Protein AF-A0AAV2BRE0-F1 (afdb_monomer)

Mean predicted aligned error: 10.58 Å

pLDDT: mean 84.93, std 20.92, range [32.72, 98.69]

Solvent-accessible surface area (backbone atoms only — not comparable to full-atom values): 12827 Å² total; per-residue (Å²): 141,86,85,83,89,74,99,68,86,73,85,78,79,78,82,78,70,95,64,95,76,81,87,77,84,83,75,84,78,82,83,58,97,85,55,86,75,84,43,74,50,54,55,34,43,47,47,61,72,69,41,69,85,44,69,32,34,44,30,33,90,88,45,76,42,67,35,46,62,68,58,44,31,75,57,12,64,47,48,28,48,50,56,69,42,100,45,72,56,48,78,42,54,60,45,86,39,83,90,53,54,58,68,43,52,53,51,51,50,49,25,68,46,44,78,47,77,74,95,72,51,76,66,58,27,51,53,39,25,52,52,18,56,75,34,53,24,63,72,54,24,50,52,28,45,54,51,49,64,76,64,64,43,69,88,45,42,63,60,54,39,52,53,18,58,75,68,67,34,62,69,54,35,49,52,44,50,55,50,44,69,77,40,43,73,62,34,69,70,34,67,57,41,53,55,38,40,72,77,37,44,71,62,42,50,53,55,52,51,56,51,61,78,74,107

Secondary structure (DSSP, 8-state):
-----------------SS-------------TTSSPPPHHHHHHHHHHH-TT--EEEE-SS-EEEE-HHHHHHH-HHHHHHHHSSSHHHH-SEEE--SS-HHHHHHHHHHHHHS------HHHHHHHHHHHHHTT-HHHHHHHHHHHHHT--TTTHHHHHHHHHHTT-HHHHHHHHHHHHHTHHHHHTSHHHHHHHHH-HHHHHHHHHHHHHH-

Structure (mmCIF, N/CA/C/O backbone):
data_AF-A0AAV2BRE0-F1
#
_entry.id   AF-A0AAV2BRE0-F1
#
loop_
_atom_site.group_PDB
_atom_site.id
_atom_site.type_symbol
_atom_site.label_atom_id
_atom_site.label_alt_id
_atom_site.label_comp_id
_atom_site.label_asym_id
_atom_site.label_entity_id
_atom_site.label_seq_id
_atom_site.pdbx_PDB_ins_code
_atom_site.Cartn_x
_atom_site.Cartn_y
_atom_site.Cartn_z
_atom_site.occupancy
_atom_site.B_iso_or_equiv
_atom_site.auth_seq_id
_atom_site.auth_comp_id
_atom_site.auth_asym_id
_atom_site.auth_atom_id
_atom_site.pdbx_PDB_model_num
ATOM 1 N N . MET A 1 1 ? -34.906 55.812 33.839 1.00 42.84 1 MET A N 1
ATOM 2 C CA . MET A 1 1 ? -33.804 54.979 33.315 1.00 42.84 1 MET A CA 1
ATOM 3 C C . MET A 1 1 ? -34.283 54.348 32.020 1.00 42.84 1 MET A C 1
ATOM 5 O O . MET A 1 1 ? -35.315 53.694 32.038 1.00 42.84 1 MET A O 1
ATOM 9 N N . LYS A 1 2 ? -33.626 54.669 30.902 1.00 43.62 2 LYS A N 1
ATOM 10 C CA . LYS A 1 2 ? -33.890 54.127 29.562 1.00 43.62 2 LYS A CA 1
ATOM 11 C C . LYS A 1 2 ? -32.696 53.251 29.181 1.00 43.62 2 LYS A C 1
ATOM 13 O O . LYS A 1 2 ? -31.592 53.772 29.230 1.00 43.62 2 LYS A O 1
ATOM 18 N N . GLU A 1 3 ? -32.944 52.024 28.738 1.00 36.44 3 GLU A N 1
ATOM 19 C CA . GLU A 1 3 ? -32.070 51.226 27.856 1.00 36.44 3 GLU A CA 1
ATOM 20 C C . GLU A 1 3 ? -33.033 50.439 26.941 1.00 36.44 3 GLU A C 1
ATOM 22 O O . GLU A 1 3 ? -33.819 49.636 27.429 1.00 36.44 3 GLU A O 1
ATOM 27 N N . THR A 1 4 ? -33.397 50.930 25.752 1.00 38.44 4 THR A N 1
ATOM 28 C CA . THR A 1 4 ? -32.750 50.814 24.424 1.00 38.44 4 THR A CA 1
ATOM 29 C C . THR A 1 4 ? -32.469 49.385 23.955 1.00 38.44 4 THR A C 1
ATOM 31 O O . THR A 1 4 ? -31.473 48.764 24.302 1.00 38.44 4 THR A O 1
ATOM 34 N N . ASN A 1 5 ? -33.384 48.943 23.094 1.00 41.59 5 ASN A N 1
ATOM 35 C CA . ASN A 1 5 ? -33.338 47.829 22.156 1.00 41.59 5 ASN A CA 1
ATOM 36 C C . ASN A 1 5 ? -32.105 47.923 21.229 1.00 41.59 5 ASN A C 1
ATOM 38 O O . ASN A 1 5 ? -31.824 49.012 20.731 1.00 41.59 5 ASN A O 1
ATOM 42 N N . SER A 1 6 ? -31.417 46.813 20.945 1.00 36.03 6 SER A N 1
ATOM 43 C CA . SER A 1 6 ? -30.517 46.722 19.782 1.00 36.03 6 SER A CA 1
ATOM 44 C C . SER A 1 6 ? -30.289 45.267 19.369 1.00 36.03 6 SER A C 1
ATOM 46 O O . SER A 1 6 ? -29.225 44.680 19.557 1.00 36.03 6 SER A O 1
ATOM 48 N N . SER A 1 7 ? -31.324 44.667 18.787 1.00 41.47 7 SER A N 1
ATOM 49 C CA . SER A 1 7 ? -31.184 43.533 17.872 1.00 41.47 7 SER A CA 1
ATOM 50 C C . SER A 1 7 ? -30.707 44.045 16.507 1.00 41.47 7 SER A C 1
ATOM 52 O O . SER A 1 7 ? -31.409 43.926 15.512 1.00 41.47 7 SER A O 1
ATOM 54 N N . GLU A 1 8 ? -29.528 44.657 16.461 1.00 43.66 8 GLU A N 1
ATOM 55 C CA . GLU A 1 8 ? -28.849 45.036 15.223 1.00 43.66 8 GLU A CA 1
ATOM 56 C C . GLU A 1 8 ? -27.359 44.749 15.386 1.00 43.66 8 GLU A C 1
ATOM 58 O O . GLU A 1 8 ? -26.599 45.521 15.968 1.00 43.66 8 GLU A O 1
ATOM 63 N N . THR A 1 9 ? -26.911 43.611 14.861 1.00 36.22 9 THR A N 1
ATOM 64 C CA . THR A 1 9 ? -25.484 43.389 14.613 1.00 36.22 9 THR A CA 1
ATOM 65 C C . THR A 1 9 ? -25.283 43.106 13.131 1.00 36.22 9 THR A C 1
ATOM 67 O O . THR A 1 9 ? -25.173 41.974 12.681 1.00 36.22 9 THR A O 1
ATOM 70 N N . TYR A 1 10 ? -25.333 44.208 12.380 1.00 34.16 10 TYR A N 1
ATOM 71 C CA . TYR A 1 10 ? -24.582 44.517 11.165 1.00 34.16 10 TYR A CA 1
ATOM 72 C C . TYR A 1 10 ? -24.293 43.364 10.189 1.00 34.16 10 TYR A C 1
ATOM 74 O O . TYR A 1 10 ? -23.216 42.766 10.185 1.00 34.16 10 TYR A O 1
ATOM 82 N N . LEU A 1 11 ? -25.200 43.199 9.221 1.00 33.69 11 LEU A N 1
ATOM 83 C CA . LEU A 1 11 ? -24.827 42.801 7.864 1.00 33.69 11 LEU A CA 1
ATOM 84 C C . LEU A 1 11 ? -23.782 43.804 7.351 1.00 33.69 11 LEU A C 1
ATOM 86 O O . LEU A 1 11 ? -24.120 44.935 7.000 1.00 33.69 11 LEU A O 1
ATOM 90 N N . LYS A 1 12 ? -22.500 43.423 7.320 1.00 36.59 12 LYS A N 1
ATOM 91 C CA . LYS A 1 12 ? -21.505 44.212 6.587 1.00 36.59 12 LYS A CA 1
ATOM 92 C C . LYS A 1 12 ? -21.835 44.112 5.102 1.00 36.59 12 LYS A C 1
ATOM 94 O O . LYS A 1 12 ? -21.822 43.034 4.513 1.00 36.59 12 LYS A O 1
ATOM 99 N N . THR A 1 13 ? -22.166 45.260 4.527 1.00 32.72 13 THR A N 1
ATOM 100 C CA . THR A 1 13 ? -22.402 45.470 3.105 1.00 32.72 13 THR A CA 1
ATOM 101 C C . THR A 1 13 ? -21.237 44.918 2.287 1.00 32.72 13 THR A C 1
ATOM 103 O O . THR A 1 13 ? -20.080 45.301 2.459 1.00 32.72 13 THR A O 1
ATOM 106 N N . VAL A 1 14 ? -21.547 43.995 1.376 1.00 39.47 14 VAL A N 1
ATOM 107 C CA . VAL A 1 14 ? -20.611 43.548 0.345 1.00 39.47 14 VAL A CA 1
ATOM 108 C C . VAL A 1 14 ? -20.373 44.738 -0.580 1.00 39.47 14 VAL A C 1
ATOM 110 O O . VAL A 1 14 ? -21.284 45.180 -1.279 1.00 39.47 14 VAL A O 1
ATOM 113 N N . ASN A 1 15 ? -19.152 45.272 -0.588 1.00 36.19 15 ASN A N 1
ATOM 114 C CA . ASN A 1 15 ? -18.735 46.239 -1.596 1.00 36.19 15 ASN A CA 1
ATOM 115 C C . ASN A 1 15 ? -18.646 45.516 -2.947 1.00 36.19 15 ASN A C 1
ATOM 117 O O . ASN A 1 15 ? -17.610 44.960 -3.311 1.00 36.19 15 ASN A O 1
ATOM 121 N N . VAL A 1 16 ? -19.752 45.499 -3.694 1.00 35.47 16 VAL A N 1
ATOM 122 C CA . VAL A 1 16 ? -19.767 45.027 -5.080 1.00 35.47 16 VAL A CA 1
ATOM 123 C C . VAL A 1 16 ? -19.153 46.124 -5.944 1.00 35.47 16 VAL A C 1
ATOM 125 O O . VAL A 1 16 ? -19.836 46.994 -6.485 1.00 35.47 16 VAL A O 1
ATOM 128 N N . SER A 1 17 ? -17.827 46.096 -6.062 1.00 36.44 17 SER A N 1
ATOM 129 C CA . SER A 1 17 ? -17.139 46.799 -7.139 1.00 36.44 17 SER A CA 1
ATOM 130 C C . SER A 1 17 ? -17.653 46.238 -8.465 1.00 36.44 17 SER A C 1
ATOM 132 O O . SER A 1 17 ? -17.516 45.045 -8.737 1.00 36.44 17 SER A O 1
ATOM 134 N N . LYS A 1 18 ? -18.278 47.090 -9.287 1.00 45.25 18 LYS A N 1
ATOM 135 C CA . LYS A 1 18 ? -18.701 46.757 -10.654 1.00 45.25 18 LYS A CA 1
ATOM 136 C C . LYS A 1 18 ? -17.466 46.563 -11.540 1.00 45.25 18 LYS A C 1
ATOM 138 O O . LYS A 1 18 ? -17.097 47.446 -12.310 1.00 45.25 18 LYS A O 1
ATOM 143 N N . ARG A 1 19 ? -16.816 45.406 -11.432 1.00 42.31 19 ARG A N 1
ATOM 144 C CA . ARG A 1 19 ? -15.878 44.872 -12.427 1.00 42.31 19 ARG A CA 1
ATOM 145 C C . ARG A 1 19 ? -16.152 43.374 -12.578 1.00 42.31 19 ARG A C 1
ATOM 147 O O . ARG A 1 19 ? -16.319 42.705 -11.561 1.00 42.31 19 ARG A O 1
ATOM 154 N N . PRO A 1 20 ? -16.228 42.831 -13.803 1.00 40.47 20 PRO A N 1
ATOM 155 C CA . PRO A 1 20 ? -16.494 41.414 -13.984 1.00 40.47 20 PRO A CA 1
ATOM 156 C C . PRO A 1 20 ? -15.239 40.636 -13.574 1.00 40.47 20 PRO A C 1
ATOM 158 O O . PRO A 1 20 ? -14.199 40.760 -14.217 1.00 40.47 20 PRO A O 1
ATOM 161 N N . LEU A 1 21 ? -15.313 39.865 -12.488 1.00 38.97 21 LEU A N 1
ATOM 162 C CA . LEU A 1 21 ? -14.235 38.970 -12.068 1.00 38.97 21 LEU A CA 1
ATOM 163 C C . LEU A 1 21 ? -14.661 37.519 -12.291 1.00 38.97 21 LEU A C 1
ATOM 165 O O . LEU A 1 21 ? -15.486 36.956 -11.577 1.00 38.97 21 LEU A O 1
ATOM 169 N N . LEU A 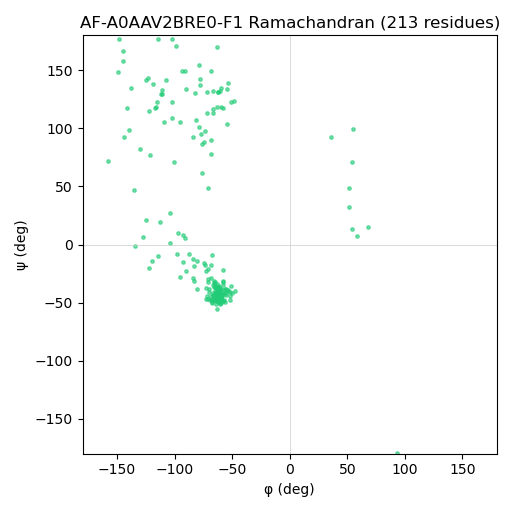1 22 ? -14.080 36.950 -13.341 1.00 42.78 22 LEU A N 1
ATOM 170 C CA . LEU A 1 22 ? -14.070 35.538 -13.686 1.00 42.78 22 LEU A CA 1
ATOM 171 C C . LEU A 1 22 ? -13.259 34.764 -12.619 1.00 42.78 22 LEU A C 1
ATOM 173 O O . LEU A 1 22 ? -12.137 35.153 -12.310 1.00 42.78 22 LEU A O 1
ATOM 177 N N . ASN A 1 23 ? -13.800 33.656 -12.099 1.00 43.03 23 ASN A N 1
ATOM 178 C CA . ASN A 1 23 ? -13.093 32.627 -11.312 1.00 43.03 23 ASN A CA 1
ATOM 179 C C . ASN A 1 23 ? -12.300 33.076 -10.066 1.00 43.03 23 ASN A C 1
ATOM 181 O O . ASN A 1 23 ? -11.081 32.914 -10.002 1.00 43.03 23 ASN A O 1
ATOM 185 N N . GLN A 1 24 ? -12.991 33.471 -8.995 1.00 38.22 24 GLN A N 1
ATOM 186 C CA . GLN A 1 24 ? -12.395 33.440 -7.655 1.00 38.22 24 GLN A CA 1
ATOM 187 C C . GLN A 1 24 ? -12.920 32.223 -6.882 1.00 38.22 24 GLN A C 1
ATOM 189 O O . GLN A 1 24 ? -14.090 32.162 -6.509 1.00 38.22 24 GLN A O 1
ATOM 194 N N . LYS A 1 25 ? -12.053 31.223 -6.664 1.00 43.34 25 LYS A N 1
ATOM 195 C CA . LYS A 1 25 ? -12.297 30.156 -5.682 1.00 43.34 25 LYS A CA 1
ATOM 196 C C . LYS A 1 25 ? -12.482 30.819 -4.319 1.00 43.34 25 LYS A C 1
ATOM 198 O O . LYS A 1 25 ? -11.561 31.464 -3.824 1.00 43.34 25 LYS A O 1
ATO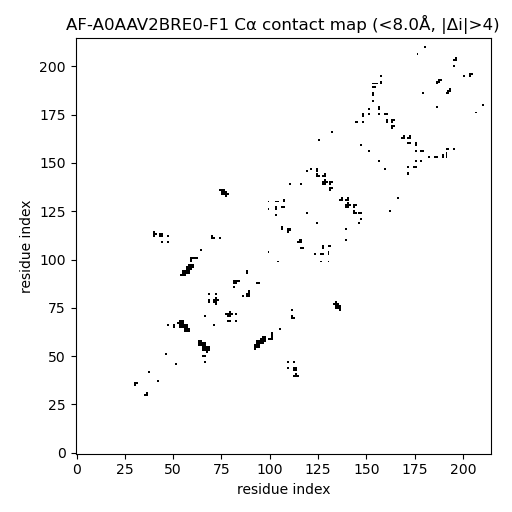M 203 N N . ILE A 1 26 ? -13.660 30.663 -3.729 1.00 39.66 26 ILE A N 1
ATOM 204 C CA . ILE A 1 26 ? -13.917 31.081 -2.354 1.00 39.66 26 ILE A CA 1
ATOM 205 C C . ILE A 1 26 ? -13.212 30.065 -1.450 1.00 39.66 26 ILE A C 1
ATOM 207 O O . ILE A 1 26 ? -13.721 28.972 -1.216 1.00 39.66 26 ILE A O 1
ATOM 211 N N . THR A 1 27 ? -12.012 30.399 -0.981 1.00 41.44 27 THR A N 1
ATOM 212 C CA . THR A 1 27 ? -11.388 29.698 0.145 1.00 41.44 27 THR A CA 1
ATOM 213 C C . THR A 1 27 ? -11.992 30.279 1.420 1.00 41.44 27 THR A C 1
ATOM 215 O O . THR A 1 27 ? -11.717 31.426 1.765 1.00 41.44 27 THR A O 1
ATOM 218 N N . LEU A 1 28 ? -12.851 29.514 2.097 1.00 43.75 28 LEU A N 1
ATOM 219 C CA . LEU A 1 28 ? -13.346 29.862 3.430 1.00 43.75 28 LEU A CA 1
ATOM 220 C C . LEU A 1 28 ? -12.233 29.616 4.454 1.00 43.75 28 LEU A C 1
ATOM 222 O O . LEU A 1 28 ? -12.121 28.529 5.015 1.00 43.75 28 LEU A O 1
ATOM 226 N N . SER A 1 29 ? -11.395 30.623 4.680 1.00 45.19 29 SER A N 1
ATOM 227 C CA . SER A 1 29 ? -10.516 30.666 5.848 1.00 45.19 29 SER A CA 1
ATOM 228 C C . SER A 1 29 ? -11.359 31.078 7.056 1.00 45.19 29 SER A C 1
ATOM 230 O O . SER A 1 29 ? -11.633 32.259 7.255 1.00 45.19 29 SER A O 1
ATOM 232 N N . LEU A 1 30 ? -11.845 30.097 7.817 1.00 48.81 30 LEU A N 1
ATOM 233 C CA . LEU A 1 30 ? -12.484 30.338 9.109 1.00 48.81 30 LEU A CA 1
ATOM 234 C C . LEU A 1 30 ? -11.374 30.571 10.140 1.00 48.81 30 LEU A C 1
ATOM 236 O O . LEU A 1 30 ? -10.742 29.622 10.591 1.00 48.81 30 LEU A O 1
ATOM 240 N N . GLU A 1 31 ? -11.110 31.825 10.489 1.00 43.16 31 GLU A N 1
ATOM 241 C CA . GLU A 1 31 ? -10.298 32.162 11.661 1.00 43.16 31 GLU A CA 1
ATOM 242 C C . GLU A 1 31 ? -11.255 32.431 12.829 1.00 43.16 31 GLU A C 1
ATOM 244 O O . GLU A 1 31 ? -11.961 33.440 12.846 1.00 43.16 31 GLU A O 1
ATOM 249 N N .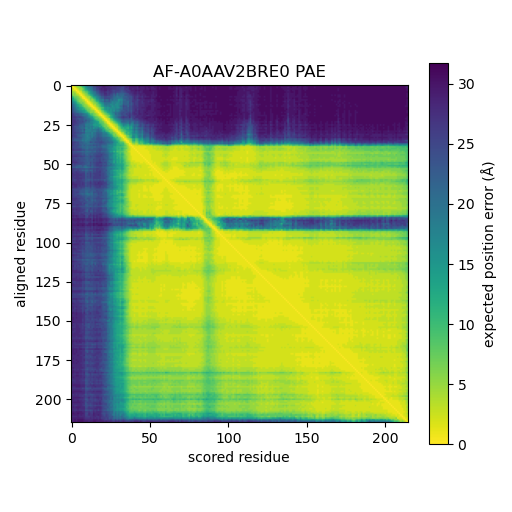 SER A 1 32 ? -11.343 31.489 13.775 1.00 47.94 32 SER A N 1
ATOM 250 C CA . SER A 1 32 ? -12.096 31.663 15.023 1.00 47.94 32 SER A CA 1
ATOM 251 C C . SER A 1 32 ? -11.208 32.235 16.134 1.00 47.94 32 SER A C 1
ATOM 253 O O . SER A 1 32 ? -10.022 31.909 16.183 1.00 47.94 32 SER A O 1
ATOM 255 N N . PRO A 1 33 ? -11.771 33.018 17.070 1.00 52.06 33 PRO A N 1
ATOM 256 C CA . PRO A 1 33 ? -11.019 33.647 18.160 1.00 52.06 33 PRO A CA 1
ATOM 257 C C . PRO A 1 33 ? -10.442 32.681 19.220 1.00 52.06 33 PRO A C 1
ATOM 259 O O . PRO A 1 33 ? -9.615 33.118 20.014 1.00 52.06 33 PRO A O 1
ATOM 262 N N . ASP A 1 34 ? -10.795 31.388 19.210 1.00 54.78 34 ASP A N 1
ATOM 263 C CA . ASP A 1 34 ? -10.450 30.418 20.272 1.00 54.78 34 ASP A CA 1
ATOM 264 C C . ASP A 1 34 ? -9.309 29.428 19.927 1.00 54.78 34 ASP A C 1
ATOM 266 O O . ASP A 1 34 ? -9.222 28.332 20.476 1.00 54.78 34 ASP A O 1
ATOM 270 N N . GLY A 1 35 ? -8.384 29.802 19.040 1.00 59.09 35 GLY A N 1
ATOM 271 C CA . GLY A 1 35 ? -7.282 28.929 18.607 1.00 59.09 35 GLY A CA 1
ATOM 272 C C . GLY A 1 35 ? -7.612 28.132 17.338 1.00 59.09 35 GLY A C 1
ATOM 273 O O . GLY A 1 35 ? -8.675 28.329 16.743 1.00 59.09 35 GLY A O 1
ATOM 274 N N . PRO A 1 36 ? -6.684 27.290 16.840 1.00 60.22 36 PRO A N 1
ATOM 275 C CA . PRO A 1 36 ? -6.893 26.591 15.580 1.00 60.22 36 PRO A CA 1
ATOM 276 C C . PRO A 1 36 ? -8.089 25.646 15.708 1.00 60.22 36 PRO A C 1
ATOM 278 O O . PRO A 1 36 ? -8.058 24.708 16.502 1.00 60.22 36 PRO A O 1
ATOM 281 N N . LEU A 1 37 ? -9.123 25.889 14.897 1.00 61.97 37 LEU A N 1
ATOM 282 C CA . LEU A 1 37 ? -10.255 24.978 14.733 1.00 61.97 37 LEU A CA 1
ATOM 283 C C . LEU A 1 37 ? -9.716 23.569 14.489 1.00 61.97 37 LEU A C 1
ATOM 285 O O . LEU A 1 37 ? -8.925 23.350 13.561 1.00 61.97 37 LEU A O 1
ATOM 289 N N . SER A 1 38 ? -10.118 22.620 15.333 1.00 75.19 38 SER A N 1
ATOM 290 C CA . SER A 1 38 ? -9.760 21.231 15.109 1.00 75.19 38 SER A CA 1
ATOM 291 C C . SER A 1 38 ? -10.376 20.795 13.776 1.00 75.19 38 SER A C 1
ATOM 293 O O . SER A 1 38 ? -11.513 21.124 13.430 1.00 75.19 38 SER A O 1
ATOM 295 N N . THR A 1 39 ? -9.558 20.169 12.935 1.00 88.62 39 THR A N 1
ATOM 296 C CA . THR A 1 39 ? -10.026 19.641 11.653 1.00 88.62 39 THR A CA 1
ATOM 297 C C . THR A 1 39 ? -10.397 18.187 11.862 1.00 88.62 39 THR A C 1
ATOM 299 O O . THR A 1 39 ? -9.715 17.506 12.624 1.00 88.62 39 THR A O 1
ATOM 302 N N . PHE A 1 40 ? -11.369 17.668 11.107 1.00 90.00 40 PHE A N 1
ATOM 303 C CA . PHE A 1 40 ? -11.727 16.244 11.159 1.00 90.00 40 PHE A CA 1
ATOM 304 C C . PHE A 1 40 ? -10.494 15.325 11.085 1.00 90.00 40 PHE A C 1
ATOM 306 O O . PHE A 1 40 ? -10.381 14.352 11.821 1.00 90.00 40 PHE A O 1
ATOM 313 N N . LYS A 1 41 ? -9.515 15.676 10.240 1.00 88.75 41 LYS A N 1
ATOM 314 C CA . LYS A 1 41 ? -8.245 14.950 10.130 1.00 88.75 41 LYS A CA 1
ATOM 315 C C . LYS A 1 41 ? -7.443 14.952 11.437 1.00 88.75 41 LYS A C 1
ATOM 317 O O . LYS A 1 41 ? -6.869 13.925 11.791 1.00 88.75 41 LYS A O 1
ATOM 322 N N . ASN A 1 42 ? -7.360 16.094 12.116 1.00 89.94 42 ASN A N 1
ATOM 323 C CA . ASN A 1 42 ? -6.658 16.200 13.392 1.00 89.94 42 ASN A CA 1
ATOM 324 C C . ASN A 1 42 ? -7.420 15.460 14.493 1.00 89.94 42 ASN A C 1
ATOM 326 O O . ASN A 1 42 ? -6.785 14.730 15.240 1.00 89.94 42 ASN A O 1
ATOM 330 N N . ASP A 1 43 ? -8.751 15.556 14.526 1.00 93.44 43 ASP A N 1
ATOM 331 C CA . ASP A 1 43 ? -9.590 14.841 15.496 1.00 93.44 43 ASP A CA 1
ATOM 332 C C . ASP A 1 43 ? -9.429 13.320 15.363 1.00 93.44 43 ASP A C 1
ATOM 334 O O . ASP A 1 43 ? -9.213 12.618 16.349 1.00 93.44 43 ASP A O 1
ATOM 338 N N . MET A 1 44 ? -9.443 12.797 14.130 1.00 94.69 44 MET A N 1
ATOM 339 C CA . MET A 1 44 ? -9.185 11.375 13.884 1.00 94.69 44 MET A CA 1
ATOM 340 C C . MET A 1 44 ? -7.753 10.977 14.257 1.00 94.69 44 MET A C 1
ATOM 342 O O . MET A 1 44 ? -7.528 9.886 14.778 1.00 94.69 44 MET A O 1
ATOM 346 N N . LYS A 1 45 ? -6.766 11.850 14.029 1.00 91.75 45 LYS A N 1
ATOM 347 C CA . LYS A 1 45 ? -5.385 11.591 14.455 1.00 91.75 45 LYS A CA 1
ATOM 348 C C . LYS A 1 45 ? -5.253 11.576 15.983 1.00 91.75 45 LYS A C 1
ATOM 350 O O . LYS A 1 45 ? -4.484 10.774 16.501 1.00 91.75 45 LYS A O 1
ATOM 355 N N . THR A 1 46 ? -6.015 12.404 16.695 1.00 93.62 46 THR A N 1
ATOM 356 C CA . THR A 1 46 ? -6.104 12.362 18.160 1.00 93.62 46 THR A CA 1
ATOM 357 C C . THR A 1 46 ? -6.666 11.020 18.630 1.00 93.62 46 THR A C 1
ATOM 359 O O . THR A 1 46 ? -6.036 10.379 19.462 1.00 93.62 46 THR A O 1
ATOM 362 N N . LEU A 1 47 ? -7.751 10.514 18.024 1.00 94.94 47 LEU A N 1
ATOM 363 C CA . LEU A 1 47 ? -8.269 9.167 18.336 1.00 94.94 47 LEU A CA 1
ATOM 364 C C . LEU A 1 47 ? -7.226 8.062 18.115 1.00 94.94 47 LEU A C 1
ATOM 366 O O . LEU A 1 47 ? -7.147 7.122 18.903 1.00 94.94 47 LEU A O 1
ATOM 370 N N . TYR A 1 48 ? -6.425 8.172 17.052 1.00 95.12 48 TYR A N 1
ATOM 371 C CA . TYR A 1 48 ? -5.338 7.229 16.788 1.00 95.12 48 TYR A CA 1
ATOM 372 C C . TYR A 1 48 ? -4.254 7.253 17.879 1.00 95.12 48 TYR A C 1
ATOM 374 O O . TYR A 1 48 ? -3.768 6.191 18.256 1.00 95.12 48 TYR A O 1
ATOM 382 N N . ASN A 1 49 ? -3.883 8.434 18.383 1.00 94.50 49 ASN A N 1
ATOM 383 C CA . ASN A 1 49 ? -2.808 8.590 19.369 1.00 94.50 49 ASN A CA 1
ATOM 384 C C . ASN A 1 49 ? -3.250 8.286 20.808 1.00 94.50 49 ASN A C 1
ATOM 386 O O . ASN A 1 49 ? -2.475 7.726 21.575 1.00 94.50 49 ASN A O 1
ATOM 390 N N . ASP A 1 50 ? -4.466 8.683 21.185 1.00 94.06 50 ASP A N 1
ATOM 391 C CA . ASP A 1 50 ? -4.930 8.593 22.574 1.00 94.06 50 ASP A CA 1
ATOM 392 C C . ASP A 1 50 ? -5.456 7.192 22.916 1.00 94.06 50 ASP A C 1
ATOM 394 O O . ASP A 1 50 ? -5.602 6.847 24.089 1.00 94.06 50 ASP A O 1
ATOM 398 N N . HIS A 1 51 ? -5.780 6.390 21.895 1.00 92.94 51 HIS A N 1
ATOM 399 C CA . HIS A 1 51 ? -6.338 5.037 22.003 1.00 92.94 51 HIS A CA 1
ATOM 400 C C . HIS A 1 51 ? -7.671 4.937 22.773 1.00 92.94 51 HIS A C 1
ATOM 402 O O . HIS A 1 51 ? -8.175 3.833 23.005 1.00 92.94 51 HIS A O 1
ATOM 408 N N . LEU A 1 52 ? -8.277 6.067 23.146 1.00 92.31 52 LEU A N 1
ATOM 409 C CA . LEU A 1 52 ? -9.555 6.122 23.848 1.00 92.31 52 LEU A CA 1
ATOM 410 C C . LEU A 1 52 ? -10.661 5.485 23.009 1.00 92.31 52 LEU A C 1
ATOM 412 O O . LEU A 1 52 ? -10.827 5.844 21.853 1.00 92.31 52 LEU A O 1
ATOM 416 N N . PHE A 1 53 ? -11.454 4.609 23.632 1.00 94.50 53 PHE A N 1
ATOM 417 C CA . PHE A 1 53 ? -12.553 3.859 23.003 1.00 94.50 53 PHE A CA 1
ATOM 418 C C . PHE A 1 53 ? -12.130 2.796 21.977 1.00 94.50 53 PHE A C 1
ATOM 420 O O . PHE A 1 53 ? -12.986 2.285 21.253 1.00 94.50 53 PHE A O 1
ATOM 427 N N . SER A 1 54 ? -10.850 2.411 21.956 1.00 96.19 54 SER A N 1
ATOM 428 C CA . SER A 1 54 ? -10.395 1.268 21.158 1.00 96.19 54 SER A CA 1
ATOM 429 C C . SER A 1 54 ? -11.113 -0.016 21.587 1.00 96.19 54 SER A C 1
ATOM 431 O O . SER A 1 54 ? -11.258 -0.308 22.776 1.00 96.19 54 SER A O 1
ATOM 433 N N . ASP A 1 55 ? -11.570 -0.790 20.609 1.00 94.75 55 ASP A N 1
ATOM 434 C CA . ASP A 1 55 ? -12.382 -2.002 20.781 1.00 94.75 55 ASP A CA 1
ATOM 435 C C . ASP A 1 55 ? -11.788 -3.225 20.054 1.00 94.75 55 ASP A C 1
ATOM 437 O O . ASP A 1 55 ? -12.398 -4.304 20.009 1.00 94.75 55 ASP A O 1
ATOM 441 N N . ILE A 1 56 ? -10.587 -3.062 19.494 1.00 96.00 56 ILE A N 1
ATOM 442 C CA . ILE A 1 56 ? -9.797 -4.109 18.852 1.00 96.00 56 ILE A CA 1
ATOM 443 C C . ILE A 1 56 ? -8.296 -3.829 19.008 1.00 96.00 56 ILE A C 1
ATOM 445 O O . ILE A 1 56 ? -7.859 -2.678 19.016 1.00 96.00 56 ILE A O 1
ATOM 449 N N . VAL A 1 57 ? -7.511 -4.900 19.092 1.00 96.94 57 VAL A N 1
ATOM 450 C CA . VAL A 1 57 ? -6.047 -4.887 19.031 1.00 96.94 57 VAL A CA 1
ATOM 451 C C . VAL A 1 57 ? -5.595 -5.549 17.735 1.00 96.94 57 VAL A C 1
ATOM 453 O O . VAL A 1 57 ? -6.088 -6.618 17.386 1.00 96.94 57 VAL A O 1
ATOM 456 N N . LEU A 1 58 ? -4.666 -4.932 17.011 1.00 97.56 58 LEU A N 1
ATOM 457 C CA . LEU A 1 58 ? -3.946 -5.571 15.910 1.00 97.56 58 LEU A CA 1
ATOM 458 C C . LEU A 1 58 ? -2.567 -5.945 16.441 1.00 97.56 58 LEU A C 1
ATOM 460 O O . LEU A 1 58 ? -1.850 -5.067 16.915 1.00 97.56 58 LEU A O 1
ATOM 464 N N . ARG A 1 59 ? -2.198 -7.219 16.379 1.00 97.69 59 ARG A N 1
ATOM 465 C CA . ARG A 1 59 ? -0.929 -7.721 16.905 1.00 97.69 59 ARG A CA 1
ATOM 466 C C . ARG A 1 59 ? -0.036 -8.176 15.762 1.00 97.69 59 ARG A C 1
ATOM 468 O O . ARG A 1 59 ? -0.472 -8.926 14.896 1.00 97.69 59 ARG A O 1
ATOM 475 N N . THR A 1 60 ? 1.200 -7.701 15.751 1.00 97.62 60 THR A N 1
ATOM 476 C CA . THR A 1 60 ? 2.282 -8.250 14.930 1.00 97.62 60 THR A CA 1
ATOM 477 C C . THR A 1 60 ? 3.189 -9.108 15.804 1.00 97.62 60 THR A C 1
ATOM 479 O O . THR A 1 60 ? 3.039 -9.152 17.025 1.00 97.62 60 THR A O 1
ATOM 482 N N . ASP A 1 61 ? 4.195 -9.735 15.200 1.00 94.00 61 ASP A N 1
ATOM 483 C CA . ASP A 1 61 ? 5.184 -10.519 15.945 1.00 94.00 61 ASP A CA 1
ATOM 484 C C . ASP A 1 61 ? 5.936 -9.703 17.015 1.00 94.00 61 ASP A C 1
ATOM 486 O O . ASP A 1 61 ? 6.501 -10.284 17.942 1.00 94.00 61 ASP A O 1
ATOM 490 N N . THR A 1 62 ? 5.980 -8.366 16.894 1.00 96.69 62 THR A N 1
ATOM 491 C CA . THR A 1 62 ? 6.766 -7.510 17.798 1.00 96.69 62 THR A CA 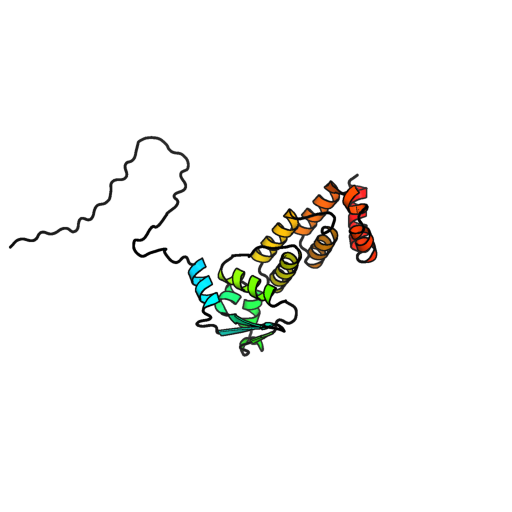1
ATOM 492 C C . THR A 1 62 ? 5.973 -6.438 18.537 1.00 96.69 62 THR A C 1
ATOM 494 O O . THR A 1 62 ? 6.489 -5.920 19.525 1.00 96.69 62 THR A O 1
ATOM 497 N N . GLU A 1 63 ? 4.778 -6.052 18.081 1.00 97.62 63 GLU A N 1
ATOM 498 C CA . GLU A 1 63 ? 4.025 -4.922 18.643 1.00 97.62 63 GLU A CA 1
ATOM 499 C C . GLU A 1 63 ? 2.507 -5.159 18.640 1.00 97.62 63 GLU A C 1
ATOM 501 O O . GLU A 1 63 ? 1.968 -5.942 17.859 1.00 97.62 63 GLU A O 1
ATOM 506 N N . GLU A 1 64 ? 1.804 -4.434 19.510 1.00 97.62 64 GLU A N 1
ATOM 507 C CA . GLU A 1 64 ? 0.343 -4.390 19.560 1.00 97.62 64 GLU A CA 1
ATOM 508 C C . GLU A 1 64 ? -0.160 -2.971 19.295 1.00 97.62 64 GLU A C 1
ATOM 510 O O . GLU A 1 64 ? 0.361 -1.997 19.839 1.00 97.62 64 GLU A O 1
ATOM 515 N N . PHE A 1 65 ? -1.224 -2.859 18.503 1.00 98.19 65 PHE A N 1
ATOM 516 C CA . PHE A 1 65 ? -1.827 -1.595 18.102 1.00 98.19 65 PHE A CA 1
ATOM 517 C C . PHE A 1 65 ? -3.297 -1.551 18.518 1.00 98.19 65 PHE A C 1
ATOM 519 O O . PHE A 1 65 ? -4.123 -2.298 17.991 1.00 98.19 65 PHE A O 1
ATOM 526 N N . GLN A 1 66 ? -3.636 -0.646 19.435 1.00 97.94 66 GLN A N 1
ATOM 527 C CA . GLN A 1 66 ? -5.026 -0.365 19.801 1.00 97.94 66 GLN A CA 1
ATOM 528 C C . GLN A 1 66 ? -5.721 0.391 18.660 1.00 97.94 66 GLN A C 1
ATOM 530 O O . GLN A 1 66 ? -5.176 1.364 18.130 1.00 97.94 66 GLN A O 1
ATOM 535 N N . ALA A 1 67 ? -6.914 -0.052 18.261 1.00 97.81 67 ALA A N 1
ATOM 536 C CA . ALA A 1 67 ? -7.657 0.551 17.162 1.00 97.81 67 ALA A CA 1
ATOM 537 C C . ALA A 1 67 ? -9.182 0.464 17.344 1.00 97.81 67 ALA A C 1
ATOM 539 O O . ALA A 1 67 ? -9.697 -0.123 18.293 1.00 97.81 67 ALA A O 1
ATOM 540 N N . HIS A 1 68 ? -9.901 1.058 16.387 1.00 97.31 68 HIS A N 1
ATOM 541 C CA . HIS A 1 68 ? -11.355 1.151 16.373 1.00 97.31 68 HIS A CA 1
ATOM 542 C C . HIS A 1 68 ? -11.929 0.381 15.183 1.00 97.31 68 HIS A C 1
ATOM 544 O O . HIS A 1 68 ? -11.701 0.754 14.024 1.00 97.31 68 HIS A O 1
ATOM 550 N N . ARG A 1 69 ? -12.738 -0.650 15.442 1.00 95.62 69 ARG A N 1
ATOM 551 C CA . ARG A 1 69 ? -13.381 -1.468 14.399 1.00 95.62 69 ARG A CA 1
ATOM 552 C C . ARG A 1 69 ? -14.191 -0.628 13.427 1.00 95.62 69 ARG A C 1
ATOM 554 O O . ARG A 1 69 ? -14.189 -0.919 12.232 1.00 95.62 69 ARG A O 1
ATOM 561 N N . SER A 1 70 ? -14.871 0.408 13.917 1.00 96.31 70 SER A N 1
ATOM 562 C CA . SER A 1 70 ? -15.698 1.306 13.103 1.00 96.31 70 SER A CA 1
ATOM 563 C C . SER A 1 70 ? -14.878 2.029 12.030 1.00 96.31 70 SER A C 1
ATOM 565 O O . SER A 1 70 ? -15.263 2.027 10.859 1.00 96.31 70 SER A O 1
ATOM 567 N N . ILE A 1 71 ? -13.717 2.577 12.399 1.00 97.69 71 ILE A N 1
ATOM 568 C CA . ILE A 1 71 ? -12.813 3.287 11.486 1.00 97.69 71 ILE A CA 1
ATOM 569 C C . ILE A 1 71 ? -12.207 2.304 10.483 1.00 97.69 71 ILE A C 1
ATOM 571 O O . ILE A 1 71 ? -12.273 2.542 9.277 1.00 97.69 71 ILE A O 1
ATOM 575 N N . LEU A 1 72 ? -11.691 1.165 10.956 1.00 97.88 72 LEU A N 1
ATOM 576 C CA . LEU A 1 72 ? -11.120 0.136 10.082 1.00 97.88 72 LEU A CA 1
ATOM 577 C C . LEU A 1 72 ? -12.159 -0.386 9.074 1.00 97.88 72 LEU A C 1
ATOM 579 O O . LEU A 1 72 ? -11.897 -0.405 7.874 1.00 97.88 72 LEU A O 1
ATOM 583 N N . SER A 1 73 ? -13.376 -0.702 9.527 1.00 96.81 73 SER A N 1
ATOM 584 C CA . SER A 1 73 ? -14.482 -1.175 8.675 1.00 96.81 73 SER A CA 1
ATOM 585 C C . SER A 1 73 ? -14.978 -0.128 7.680 1.00 96.81 73 SER A C 1
ATOM 587 O O . SER A 1 73 ? -15.455 -0.455 6.589 1.00 96.81 73 SER A O 1
ATOM 589 N N . ALA A 1 74 ? -14.933 1.153 8.042 1.00 97.38 74 ALA A N 1
ATOM 590 C CA . ALA A 1 74 ? -15.311 2.226 7.130 1.00 97.38 74 ALA A CA 1
ATOM 591 C C . ALA A 1 74 ? -14.309 2.365 5.974 1.00 97.38 74 ALA A C 1
ATOM 593 O O . ALA A 1 74 ? -14.687 2.790 4.883 1.00 97.38 74 ALA A O 1
ATOM 594 N N . ARG A 1 75 ? -13.045 2.001 6.213 1.00 97.88 75 ARG A N 1
ATOM 595 C CA . ARG A 1 75 ? -11.900 2.347 5.362 1.00 97.88 75 ARG A CA 1
ATOM 596 C C . ARG A 1 75 ? -11.242 1.147 4.674 1.00 97.88 75 ARG A C 1
ATOM 598 O O . ARG A 1 75 ? -10.426 1.351 3.782 1.00 97.88 75 ARG A O 1
ATOM 605 N N . SER A 1 76 ? -11.618 -0.071 5.055 1.00 98.44 76 SER A N 1
ATOM 606 C CA . SER A 1 76 ? -11.153 -1.331 4.476 1.00 98.44 76 SER A CA 1
ATOM 607 C C . SER A 1 76 ? -12.319 -2.328 4.388 1.00 98.44 76 SER A C 1
ATOM 609 O O . SER A 1 76 ? -12.875 -2.726 5.419 1.00 98.44 76 SER A O 1
ATOM 611 N N . PRO A 1 77 ? -12.700 -2.766 3.175 1.00 97.62 77 PRO A N 1
ATOM 612 C CA . PRO A 1 77 ? -13.683 -3.831 2.973 1.00 97.62 77 PRO A CA 1
ATOM 613 C C . PRO A 1 77 ? -13.299 -5.157 3.641 1.00 97.62 77 PRO A C 1
ATOM 615 O O . PRO A 1 77 ? -14.174 -5.884 4.117 1.00 97.62 77 PRO A O 1
ATOM 618 N N . VAL A 1 78 ? -12.000 -5.454 3.726 1.00 96.44 78 VAL A N 1
ATOM 619 C CA . VAL A 1 78 ? -11.481 -6.660 4.385 1.00 96.44 78 VAL A CA 1
ATOM 620 C C . VAL A 1 78 ? -11.722 -6.596 5.889 1.00 96.44 78 VAL A C 1
ATOM 622 O O . VAL A 1 78 ? -12.340 -7.509 6.433 1.00 96.44 78 VAL A O 1
ATOM 625 N N . PHE A 1 79 ? -11.351 -5.494 6.554 1.00 96.19 79 PHE A N 1
ATOM 626 C CA . PHE A 1 79 ? -11.665 -5.314 7.977 1.00 96.19 79 PHE A CA 1
ATOM 627 C C . PHE A 1 79 ? -13.174 -5.283 8.232 1.00 96.19 79 PHE A C 1
ATOM 629 O O . PHE A 1 79 ? -13.647 -5.889 9.190 1.00 96.19 79 PHE A O 1
ATOM 636 N N . ARG A 1 80 ? -13.958 -4.646 7.350 1.00 94.88 80 ARG A N 1
ATOM 637 C CA . ARG A 1 80 ? -15.423 -4.667 7.456 1.00 94.88 80 ARG A CA 1
ATOM 638 C C . ARG A 1 80 ? -15.959 -6.090 7.465 1.00 94.88 80 ARG A C 1
ATOM 640 O O . ARG A 1 80 ? -16.773 -6.417 8.323 1.00 94.88 80 ARG A O 1
ATOM 647 N N . SER A 1 81 ? -15.524 -6.907 6.510 1.00 93.19 81 SER A N 1
ATOM 648 C CA . SER A 1 81 ? -15.966 -8.296 6.393 1.00 93.19 81 SER A CA 1
ATOM 649 C C . SER A 1 81 ? -15.557 -9.084 7.635 1.00 93.19 81 SER A C 1
ATOM 651 O O . SER A 1 81 ? -16.426 -9.658 8.283 1.00 93.19 81 SER A O 1
ATOM 653 N N . MET A 1 82 ? -14.285 -8.980 8.034 1.00 91.62 82 MET A N 1
ATOM 654 C CA . MET A 1 82 ? -13.717 -9.612 9.231 1.00 91.62 82 MET A CA 1
ATOM 655 C C . MET A 1 82 ? -14.525 -9.322 10.505 1.00 91.62 82 MET A C 1
ATOM 657 O O . MET A 1 82 ? -14.738 -10.217 11.316 1.00 91.62 82 MET A O 1
ATOM 661 N N . PHE A 1 83 ? -15.014 -8.090 10.685 1.00 90.31 83 PHE A N 1
ATOM 662 C CA . PHE A 1 83 ? -15.756 -7.700 11.891 1.00 90.31 83 PHE A CA 1
ATOM 663 C C . PHE A 1 83 ? -17.280 -7.856 11.786 1.00 90.31 83 PHE A C 1
ATOM 665 O O . PHE A 1 83 ? -17.962 -7.809 12.810 1.00 90.31 83 PHE A O 1
ATOM 672 N N . SER A 1 84 ? -17.829 -8.022 10.579 1.00 84.69 84 SER A N 1
ATOM 673 C CA . SER A 1 84 ? -19.282 -8.124 10.364 1.00 84.69 84 SER A CA 1
ATOM 674 C C . SER A 1 84 ? -19.778 -9.567 10.299 1.00 84.69 84 SER A C 1
ATOM 676 O O . SER A 1 84 ? -20.937 -9.824 10.622 1.00 84.69 84 SER A O 1
ATOM 678 N N . THR A 1 85 ? -18.936 -10.514 9.882 1.00 73.94 85 THR A N 1
ATOM 679 C CA . THR A 1 85 ? -19.301 -11.935 9.813 1.00 73.94 85 THR A CA 1
ATOM 680 C C . THR A 1 85 ? -19.269 -12.585 11.195 1.00 73.94 85 THR A C 1
ATOM 682 O O . THR A 1 85 ? -18.374 -12.292 11.980 1.00 73.94 85 THR A O 1
ATOM 685 N N . ASP A 1 86 ? -20.198 -13.502 11.491 1.00 58.44 86 ASP A N 1
ATOM 686 C CA . ASP A 1 86 ? -20.224 -14.320 12.723 1.00 58.44 86 ASP A CA 1
ATOM 687 C C . ASP A 1 86 ? -19.104 -15.388 12.752 1.00 58.44 86 ASP A C 1
ATOM 689 O O . ASP A 1 86 ? -19.333 -16.570 13.002 1.00 58.44 86 ASP A O 1
ATOM 693 N N . MET A 1 87 ? -17.872 -14.977 12.453 1.00 60.53 87 MET A N 1
ATOM 694 C CA . MET A 1 87 ? -16.657 -15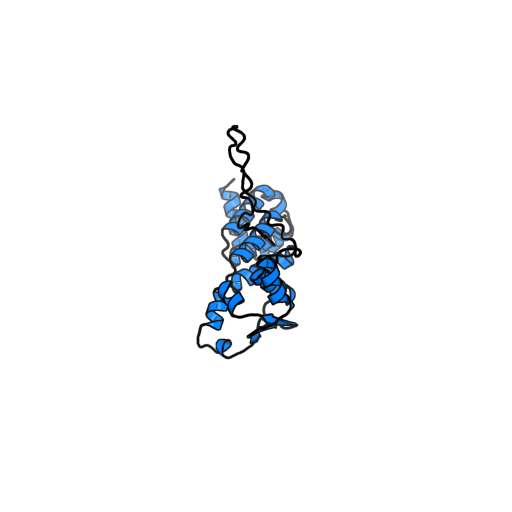.786 12.535 1.00 60.53 87 MET A CA 1
ATOM 695 C C . MET A 1 87 ? -15.904 -15.482 13.839 1.00 60.53 87 MET A C 1
ATOM 697 O O . MET A 1 87 ? -16.262 -14.563 14.582 1.00 60.53 87 MET A O 1
ATOM 701 N N . LYS A 1 88 ? -14.870 -16.278 14.152 1.00 55.78 88 LYS A N 1
ATOM 702 C CA . LYS A 1 88 ? -14.083 -16.158 15.395 1.00 55.78 88 LYS A CA 1
ATOM 703 C C . LYS A 1 88 ? -13.585 -14.726 15.643 1.00 55.78 88 LYS A C 1
ATOM 705 O O . LYS A 1 88 ? -13.602 -14.294 16.791 1.00 55.78 88 LYS A O 1
ATOM 710 N N . GLU A 1 89 ? -13.233 -13.975 14.597 1.00 59.38 89 GLU A N 1
ATOM 711 C CA . GLU A 1 89 ? -12.718 -12.598 14.699 1.00 59.38 89 GLU A CA 1
ATOM 712 C C . GLU A 1 89 ? -13.758 -11.567 15.187 1.00 59.38 89 GLU A C 1
ATOM 714 O O . GLU A 1 89 ? -13.405 -10.479 15.654 1.00 59.38 89 GLU A O 1
ATOM 719 N N . LYS A 1 90 ? -15.057 -11.887 15.120 1.00 60.56 90 LYS A N 1
ATOM 720 C CA . LYS A 1 90 ? -16.102 -11.048 15.727 1.00 60.56 90 LYS A CA 1
ATOM 721 C C . LYS A 1 90 ? -16.094 -11.156 17.251 1.00 60.56 90 LYS A C 1
ATOM 723 O O . LYS A 1 90 ? -16.339 -10.164 17.933 1.00 60.56 90 LYS A O 1
ATOM 728 N N . ALA A 1 91 ? -15.829 -12.353 17.777 1.00 62.31 91 ALA A N 1
ATOM 729 C CA . ALA A 1 91 ? -15.773 -12.610 19.214 1.00 62.31 91 ALA A CA 1
ATOM 730 C C . ALA A 1 91 ? -14.408 -12.244 19.813 1.00 62.31 91 ALA A C 1
ATOM 732 O O . ALA A 1 91 ? -14.337 -11.832 20.973 1.00 62.31 91 ALA A O 1
ATOM 733 N N . ASP A 1 92 ? -13.340 -12.384 19.026 1.00 72.19 92 ASP A N 1
ATOM 734 C CA . ASP A 1 92 ? -11.987 -12.062 19.454 1.00 72.19 92 ASP A CA 1
ATOM 735 C C . ASP A 1 92 ? -11.737 -10.551 19.426 1.00 72.19 92 ASP A C 1
ATOM 737 O O . ASP A 1 92 ? -12.135 -9.856 18.493 1.00 72.19 92 ASP A O 1
ATOM 741 N N . LYS A 1 93 ? -11.073 -10.030 20.460 1.00 85.69 93 LYS A N 1
ATOM 742 C CA . LYS A 1 93 ? -10.660 -8.621 20.551 1.00 85.69 93 LYS A CA 1
ATOM 743 C C . LYS A 1 93 ? -9.258 -8.389 19.978 1.00 85.69 93 LYS A C 1
ATOM 745 O O . LYS A 1 93 ? -8.765 -7.267 20.070 1.00 85.69 93 LYS A O 1
ATOM 750 N N . CYS A 1 94 ? -8.645 -9.410 19.380 1.00 92.50 94 CYS A N 1
ATOM 751 C CA . CYS A 1 94 ? -7.335 -9.346 18.744 1.00 92.50 94 CYS A CA 1
ATOM 752 C C . CYS A 1 94 ? -7.389 -9.832 17.284 1.00 92.50 94 CYS A C 1
ATOM 754 O O . CYS A 1 94 ? -8.077 -10.803 16.974 1.00 92.50 94 CYS A O 1
ATOM 756 N N . VAL A 1 95 ? -6.643 -9.172 16.398 1.00 93.75 95 VAL A N 1
ATOM 757 C CA . VAL A 1 95 ? -6.353 -9.615 15.028 1.00 93.75 95 VAL A CA 1
ATOM 758 C C . VAL A 1 95 ? -4.849 -9.828 14.907 1.00 93.75 95 VAL A C 1
ATOM 760 O O . VAL A 1 95 ? -4.082 -8.876 15.031 1.00 93.75 95 VAL A O 1
ATOM 763 N N . GLU A 1 96 ? -4.437 -11.062 14.633 1.00 95.25 96 GLU A N 1
ATOM 764 C CA . GLU A 1 96 ? -3.031 -11.416 14.418 1.00 95.25 96 GLU A CA 1
ATOM 765 C C . GLU A 1 96 ? -2.601 -11.102 12.973 1.00 95.25 96 GLU A C 1
ATOM 767 O O . GLU A 1 96 ? -3.267 -11.483 12.006 1.00 95.25 96 GLU A O 1
ATOM 772 N N . ILE A 1 97 ? -1.474 -10.407 12.820 1.00 96.38 97 ILE A N 1
ATOM 773 C CA . ILE A 1 97 ? -0.894 -9.951 11.553 1.00 96.38 97 ILE A CA 1
ATOM 774 C C . ILE A 1 97 ? 0.587 -10.351 11.523 1.00 96.38 97 ILE A C 1
ATOM 776 O O . ILE A 1 97 ? 1.474 -9.553 11.818 1.00 96.38 97 ILE A O 1
ATOM 780 N N . SER A 1 98 ? 0.853 -11.600 11.149 1.00 93.62 98 SER A N 1
ATOM 781 C CA . SER A 1 98 ? 2.205 -12.183 11.149 1.00 93.62 98 SER A CA 1
ATOM 782 C C . SER A 1 98 ? 3.000 -11.946 9.857 1.00 93.62 98 SER A C 1
ATOM 784 O O . SER A 1 98 ? 4.168 -12.299 9.767 1.00 93.62 98 SER A O 1
ATOM 786 N N . ASP A 1 99 ? 2.376 -11.410 8.808 1.00 95.12 99 ASP A N 1
ATOM 787 C CA . ASP A 1 99 ? 2.998 -11.217 7.490 1.00 95.12 99 ASP A CA 1
ATOM 788 C C . ASP A 1 99 ? 3.386 -9.761 7.194 1.00 95.12 99 ASP A C 1
ATOM 790 O O . ASP A 1 99 ? 3.895 -9.472 6.111 1.00 95.12 99 ASP A O 1
ATOM 794 N N . LEU A 1 100 ? 3.162 -8.841 8.140 1.00 97.88 100 LEU A N 1
ATOM 795 C CA . LEU A 1 100 ? 3.521 -7.429 8.017 1.00 97.88 100 LEU A CA 1
ATOM 796 C C . LEU A 1 100 ? 4.443 -6.990 9.153 1.00 97.88 100 LEU A C 1
ATOM 798 O O . LEU A 1 100 ? 4.261 -7.364 10.309 1.00 97.88 100 LEU A O 1
ATOM 802 N N . SER A 1 101 ? 5.394 -6.113 8.830 1.00 97.94 101 SER A N 1
ATOM 803 C CA . SER A 1 101 ? 6.210 -5.444 9.842 1.00 97.94 101 SER A CA 1
ATOM 804 C C . SER A 1 101 ? 5.373 -4.456 10.664 1.00 97.94 101 SER A C 1
ATOM 806 O O . SER A 1 101 ? 4.449 -3.819 10.150 1.00 97.94 101 SER A O 1
ATOM 808 N N . SER A 1 102 ? 5.743 -4.263 11.930 1.00 98.25 102 SER A N 1
ATOM 809 C CA . SER A 1 102 ? 5.097 -3.304 12.840 1.00 98.25 102 SER A CA 1
ATOM 810 C C . SER A 1 102 ? 5.101 -1.876 12.285 1.00 98.25 102 SER A C 1
ATOM 812 O O . SER A 1 102 ? 4.082 -1.191 12.339 1.00 98.25 102 SER A O 1
ATOM 814 N N . ASP A 1 103 ? 6.187 -1.452 11.623 1.00 98.25 103 ASP A N 1
ATOM 815 C CA . ASP A 1 103 ? 6.229 -0.150 10.937 1.00 98.25 103 ASP A CA 1
ATOM 816 C C . ASP A 1 103 ? 5.205 -0.060 9.792 1.00 98.25 103 ASP A C 1
ATOM 818 O O . ASP A 1 103 ? 4.541 0.966 9.634 1.00 98.25 103 ASP A O 1
ATOM 822 N N . THR A 1 104 ? 5.015 -1.136 9.023 1.00 98.62 104 THR A N 1
ATOM 823 C CA . THR A 1 104 ? 4.009 -1.174 7.952 1.00 98.62 104 THR A CA 1
ATOM 824 C C . THR A 1 104 ? 2.594 -1.084 8.513 1.00 98.62 104 THR A C 1
ATOM 826 O O . THR A 1 104 ? 1.792 -0.295 8.009 1.00 98.62 104 THR A O 1
ATOM 829 N N . VAL A 1 105 ? 2.289 -1.827 9.583 1.00 98.56 105 VAL A N 1
ATOM 830 C CA . VAL A 1 105 ? 0.977 -1.769 10.249 1.00 98.56 105 VAL A CA 1
ATOM 831 C C . VAL A 1 105 ? 0.723 -0.378 10.829 1.00 98.56 105 VAL A C 1
ATOM 833 O O . VAL A 1 105 ? -0.336 0.198 10.579 1.00 98.56 105 VAL A O 1
ATOM 836 N N . ARG A 1 106 ? 1.711 0.223 11.501 1.00 98.31 106 ARG A N 1
ATOM 837 C CA . ARG A 1 106 ? 1.637 1.597 12.023 1.00 98.31 106 ARG A CA 1
ATOM 838 C C . ARG A 1 106 ? 1.339 2.615 10.918 1.00 98.31 106 ARG A C 1
ATOM 840 O O . ARG A 1 106 ? 0.444 3.446 11.066 1.00 98.31 106 ARG A O 1
ATOM 847 N N . ARG A 1 107 ? 2.056 2.550 9.790 1.00 98.56 107 ARG A N 1
ATOM 848 C CA . ARG A 1 107 ? 1.846 3.441 8.630 1.00 98.56 107 ARG A CA 1
ATOM 849 C C . ARG A 1 107 ? 0.472 3.247 7.998 1.00 98.56 107 ARG A C 1
ATOM 851 O O . ARG A 1 107 ? -0.183 4.228 7.644 1.00 98.56 107 ARG A O 1
ATOM 858 N N . MET A 1 108 ? 0.030 1.997 7.869 1.00 98.69 108 MET A N 1
ATOM 859 C CA . MET A 1 108 ? -1.298 1.660 7.361 1.00 98.69 108 MET A CA 1
ATOM 860 C C . MET A 1 108 ? -2.389 2.232 8.272 1.00 98.69 108 MET A C 1
ATOM 862 O O . MET A 1 108 ? -3.297 2.900 7.782 1.00 98.69 108 MET A O 1
ATOM 866 N N . LEU A 1 109 ? -2.282 2.036 9.589 1.00 98.44 109 LEU A N 1
ATOM 867 C CA . LEU A 1 109 ? -3.229 2.589 10.556 1.00 98.44 109 LEU A CA 1
ATOM 868 C C . LEU A 1 109 ? -3.247 4.116 10.505 1.00 98.44 109 LEU A C 1
ATOM 870 O O . LEU A 1 109 ? -4.311 4.700 10.328 1.00 98.44 109 LEU A O 1
ATOM 874 N N . LEU A 1 110 ? -2.090 4.777 10.542 1.00 97.88 110 LEU A N 1
ATOM 875 C CA . LEU A 1 110 ? -2.024 6.234 10.427 1.00 97.88 110 LEU A CA 1
ATOM 876 C C . LEU A 1 110 ? -2.752 6.750 9.172 1.00 97.88 110 LEU A C 1
ATOM 878 O O . LEU A 1 110 ? -3.477 7.750 9.239 1.00 97.88 110 LEU A O 1
ATOM 882 N N . PHE A 1 111 ? -2.617 6.050 8.043 1.00 98.38 111 PHE A N 1
ATOM 883 C CA . PHE A 1 111 ? -3.345 6.378 6.822 1.00 98.38 111 PHE A CA 1
ATOM 884 C C . PHE A 1 111 ? -4.860 6.188 6.968 1.00 98.38 111 PHE A C 1
ATOM 886 O O . PHE A 1 111 ? -5.626 7.066 6.567 1.00 98.38 111 PHE A O 1
ATOM 893 N N . LEU A 1 112 ? -5.306 5.073 7.552 1.00 98.25 112 LEU A N 1
ATOM 894 C CA . LEU A 1 112 ? -6.731 4.783 7.742 1.00 98.25 112 LEU A CA 1
ATOM 895 C C . LEU A 1 112 ? -7.438 5.869 8.564 1.00 98.25 112 LEU A C 1
ATOM 897 O O . LEU A 1 112 ? -8.578 6.204 8.242 1.00 98.25 112 LEU A O 1
ATOM 901 N N . TYR A 1 113 ? -6.749 6.459 9.546 1.00 97.88 113 TYR A N 1
ATOM 902 C CA . TYR A 1 113 ? -7.294 7.532 10.383 1.00 97.88 113 TYR A CA 1
ATOM 903 C C . TYR A 1 113 ? -7.172 8.929 9.762 1.00 97.88 113 TYR A C 1
ATOM 905 O O . TYR A 1 113 ? -7.984 9.794 10.067 1.00 97.88 113 TYR A O 1
ATOM 913 N N . SER A 1 114 ? -6.174 9.203 8.915 1.00 95.25 114 SER A N 1
ATOM 914 C CA . SER A 1 114 ? -5.836 10.599 8.567 1.00 95.25 114 SER A CA 1
ATOM 915 C C . SER A 1 114 ? -5.609 10.896 7.081 1.00 95.25 114 SER A C 1
ATOM 917 O O . SER A 1 114 ? -5.302 12.042 6.730 1.00 95.25 114 SER A O 1
ATOM 919 N N . ASP A 1 115 ? -5.699 9.890 6.205 1.00 95.38 115 ASP A N 1
ATOM 920 C CA . ASP A 1 115 ? -5.310 9.955 4.783 1.00 95.38 115 ASP A CA 1
ATOM 921 C C . ASP A 1 115 ? -3.860 10.442 4.553 1.00 95.38 115 ASP A C 1
ATOM 923 O O . ASP A 1 115 ? -3.461 10.794 3.436 1.00 95.38 115 ASP A O 1
ATOM 927 N N . PHE A 1 116 ? -3.050 10.482 5.614 1.00 94.12 116 PHE A N 1
ATOM 928 C CA . PHE A 1 116 ? -1.654 10.882 5.576 1.00 94.12 116 PHE A CA 1
ATOM 929 C C . PHE A 1 116 ? -0.767 9.666 5.333 1.00 94.12 116 PHE A C 1
ATOM 931 O O . PHE A 1 116 ? -0.920 8.631 5.974 1.00 94.12 116 PHE A O 1
ATOM 938 N N . VAL A 1 117 ? 0.178 9.821 4.410 1.00 95.12 117 VAL A N 1
ATOM 939 C CA . VAL A 1 117 ? 1.241 8.852 4.158 1.00 95.12 117 VAL A CA 1
ATOM 940 C C . VAL A 1 117 ? 2.543 9.548 4.510 1.00 95.12 117 VAL A C 1
ATOM 942 O O . VAL A 1 117 ? 2.828 10.624 3.982 1.00 95.12 117 VAL A O 1
ATOM 945 N N . GLU A 1 118 ? 3.293 8.955 5.431 1.00 95.25 118 GLU A N 1
ATOM 946 C CA . GLU A 1 118 ? 4.641 9.404 5.771 1.00 95.25 118 GLU A CA 1
ATOM 947 C C . GLU A 1 118 ? 5.588 9.273 4.575 1.00 95.25 118 GLU A C 1
ATOM 949 O O . GLU A 1 118 ? 5.265 8.646 3.565 1.00 95.25 118 GLU A O 1
ATOM 954 N N . GLU A 1 119 ? 6.782 9.846 4.694 1.00 96.31 119 GLU A N 1
ATOM 955 C CA . GLU A 1 119 ? 7.799 9.713 3.660 1.00 96.31 119 GLU A CA 1
ATOM 956 C C . GLU A 1 119 ? 8.076 8.237 3.336 1.00 96.31 119 GLU A C 1
ATOM 958 O O . GLU A 1 119 ? 8.206 7.379 4.223 1.00 96.31 119 GLU A O 1
ATOM 963 N N . LEU A 1 120 ? 8.122 7.955 2.035 1.00 97.44 120 LEU A N 1
ATOM 964 C CA . LEU A 1 120 ? 8.325 6.626 1.487 1.00 97.44 120 LEU A CA 1
ATOM 965 C C . LEU A 1 120 ? 9.727 6.516 0.898 1.00 97.44 120 LEU A C 1
ATOM 967 O O . LEU A 1 120 ? 10.215 7.421 0.226 1.00 97.44 120 LEU A O 1
ATOM 971 N N . ASN A 1 121 ? 10.329 5.351 1.095 1.00 97.19 121 ASN A N 1
ATOM 972 C CA . ASN A 1 121 ? 11.423 4.856 0.273 1.00 97.19 121 ASN A CA 1
ATOM 973 C C . ASN A 1 121 ? 10.933 3.607 -0.473 1.00 97.19 121 ASN A C 1
ATOM 975 O O . ASN A 1 121 ? 9.802 3.165 -0.276 1.00 97.19 121 ASN A O 1
ATOM 979 N N . LEU A 1 122 ? 11.762 3.022 -1.339 1.00 96.56 122 LEU A N 1
ATOM 980 C CA . LEU A 1 122 ? 11.342 1.858 -2.124 1.00 96.56 122 LEU A CA 1
ATOM 981 C C . LEU A 1 122 ? 10.893 0.684 -1.240 1.00 96.56 122 LEU A C 1
ATOM 983 O O . LEU A 1 122 ? 9.884 0.054 -1.539 1.00 96.56 122 LEU A O 1
ATOM 987 N N . LYS A 1 123 ? 11.606 0.399 -0.144 1.00 97.00 123 LYS A N 1
ATOM 988 C CA . LYS A 1 123 ? 11.262 -0.699 0.768 1.00 97.00 123 LYS A CA 1
ATOM 989 C C . LYS A 1 123 ? 9.898 -0.460 1.419 1.00 97.00 123 LYS A C 1
ATOM 991 O O . LYS A 1 123 ? 9.002 -1.280 1.244 1.00 97.00 123 LYS A O 1
ATOM 996 N N . SER A 1 124 ? 9.718 0.683 2.085 1.00 97.88 124 SER A N 1
ATOM 997 C CA . SER A 1 124 ? 8.456 0.994 2.766 1.00 97.88 124 SER A CA 1
ATOM 998 C C . SER A 1 124 ? 7.290 1.162 1.792 1.00 97.88 124 SER A C 1
ATOM 1000 O O . SER A 1 124 ? 6.168 0.795 2.120 1.00 97.88 124 SER A O 1
ATOM 1002 N N . ALA A 1 125 ? 7.533 1.646 0.570 1.00 98.25 125 ALA A N 1
ATOM 1003 C CA . ALA A 1 125 ? 6.503 1.728 -0.459 1.00 98.25 125 ALA A CA 1
ATOM 1004 C C . ALA A 1 125 ? 5.984 0.347 -0.876 1.00 98.25 125 ALA A C 1
ATOM 1006 O O . ALA A 1 125 ? 4.773 0.194 -0.995 1.00 98.25 125 ALA A O 1
ATOM 1007 N N . LYS A 1 126 ? 6.866 -0.643 -1.075 1.00 98.00 126 LYS A N 1
ATOM 1008 C CA . LYS A 1 126 ? 6.474 -2.017 -1.437 1.00 98.00 126 LYS A CA 1
ATOM 1009 C C . LYS A 1 126 ? 5.741 -2.720 -0.298 1.00 98.00 126 LYS A C 1
ATOM 1011 O O . LYS A 1 126 ? 4.688 -3.301 -0.531 1.00 98.00 126 LYS A O 1
ATOM 1016 N N . GLU A 1 127 ? 6.268 -2.636 0.924 1.00 98.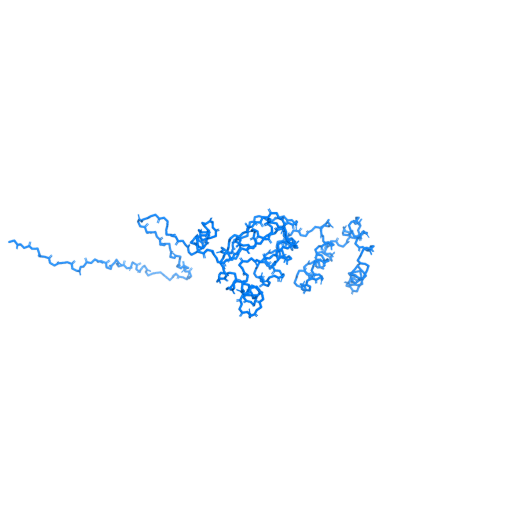00 127 GLU A N 1
ATOM 1017 C CA . GLU A 1 127 ? 5.638 -3.256 2.100 1.00 98.00 127 GLU A CA 1
ATOM 1018 C C . GLU A 1 127 ? 4.245 -2.656 2.353 1.00 98.00 127 GLU A C 1
ATOM 1020 O O . GLU A 1 127 ? 3.265 -3.383 2.516 1.00 98.00 127 GLU A O 1
ATOM 1025 N N . LEU A 1 128 ? 4.123 -1.326 2.275 1.00 98.62 128 LEU A N 1
ATOM 1026 C CA . LEU A 1 128 ? 2.844 -0.640 2.445 1.00 98.62 128 LEU A CA 1
ATOM 1027 C C . LEU A 1 128 ? 1.887 -0.864 1.267 1.00 98.62 128 LEU A C 1
ATOM 1029 O O . LEU A 1 128 ? 0.678 -0.917 1.472 1.00 98.62 128 LEU A O 1
ATOM 1033 N N . TYR A 1 129 ? 2.407 -1.026 0.047 1.00 98.56 129 TYR A N 1
ATOM 1034 C CA . TYR A 1 129 ? 1.617 -1.423 -1.119 1.00 98.56 129 TYR A CA 1
ATOM 1035 C C . TYR A 1 129 ? 1.002 -2.811 -0.918 1.00 98.56 129 TYR A C 1
ATOM 1037 O O . TYR A 1 129 ? -0.198 -2.974 -1.126 1.00 98.56 129 TYR A O 1
ATOM 1045 N N . PHE A 1 130 ? 1.802 -3.784 -0.471 1.00 98.12 130 PHE A N 1
ATOM 1046 C CA . PHE A 1 130 ? 1.339 -5.139 -0.176 1.00 98.12 130 PHE A CA 1
ATOM 1047 C C . PHE A 1 130 ? 0.257 -5.132 0.912 1.00 98.12 130 PHE A C 1
ATOM 1049 O O . PHE A 1 130 ? -0.814 -5.703 0.716 1.00 98.12 130 PHE A O 1
ATOM 1056 N N . ALA A 1 131 ? 0.484 -4.413 2.017 1.00 98.56 131 ALA A N 1
ATOM 1057 C CA . ALA A 1 131 ? -0.514 -4.258 3.075 1.00 98.56 131 ALA A CA 1
ATOM 1058 C C . ALA A 1 131 ? -1.812 -3.617 2.554 1.00 98.56 131 ALA A C 1
ATOM 1060 O O . ALA A 1 131 ? -2.910 -4.090 2.845 1.00 98.56 131 ALA A O 1
ATOM 1061 N N . ALA A 1 132 ? -1.696 -2.560 1.748 1.00 98.56 132 ALA A N 1
ATOM 1062 C CA . ALA A 1 132 ? -2.847 -1.881 1.174 1.00 98.56 132 ALA A CA 1
ATOM 1063 C C . ALA A 1 132 ? -3.643 -2.770 0.212 1.00 98.56 132 ALA A C 1
ATOM 1065 O O . ALA A 1 132 ? -4.863 -2.663 0.181 1.00 98.56 132 ALA A O 1
ATOM 1066 N N . ASP A 1 133 ? -2.984 -3.639 -0.555 1.00 98.06 133 ASP A N 1
ATOM 1067 C CA . ASP A 1 133 ? -3.668 -4.614 -1.405 1.00 98.06 133 ASP A CA 1
ATOM 1068 C C . ASP A 1 133 ? -4.367 -5.695 -0.572 1.00 98.06 133 ASP A C 1
ATOM 1070 O O . ASP A 1 133 ? -5.559 -5.935 -0.749 1.00 98.06 133 ASP A O 1
ATOM 1074 N N . LYS A 1 134 ? -3.663 -6.266 0.417 1.00 97.38 134 LYS A N 1
ATOM 1075 C CA . LYS A 1 134 ? -4.194 -7.295 1.325 1.00 97.38 134 LYS A CA 1
ATOM 1076 C C . LYS A 1 134 ? -5.465 -6.848 2.049 1.00 97.38 134 LYS A C 1
ATOM 1078 O O . LYS A 1 134 ? -6.385 -7.644 2.203 1.00 97.38 134 LYS A O 1
ATOM 1083 N N . TYR A 1 135 ? -5.507 -5.598 2.508 1.00 98.19 135 TYR A N 1
ATOM 1084 C CA . TYR A 1 135 ? -6.648 -5.038 3.239 1.00 98.19 135 TYR A CA 1
ATOM 1085 C C . TYR A 1 135 ? -7.606 -4.226 2.354 1.00 98.19 135 TYR A C 1
ATOM 1087 O O . TYR A 1 135 ? -8.502 -3.564 2.879 1.00 98.19 135 TYR A O 1
ATOM 1095 N N . ASP A 1 136 ? -7.446 -4.271 1.031 1.00 98.25 136 ASP A N 1
ATOM 1096 C CA . ASP A 1 136 ? -8.284 -3.563 0.055 1.00 98.25 136 ASP A CA 1
ATOM 1097 C C . ASP A 1 136 ? -8.439 -2.052 0.351 1.00 98.25 136 ASP A C 1
ATOM 1099 O O . ASP A 1 136 ? -9.523 -1.467 0.398 1.00 98.25 136 ASP A O 1
ATOM 1103 N N . ILE A 1 137 ? -7.304 -1.393 0.595 1.00 98.50 137 ILE A N 1
ATOM 1104 C CA . ILE A 1 137 ? -7.182 0.050 0.837 1.00 98.50 137 ILE A CA 1
ATOM 1105 C C . ILE A 1 137 ? -6.696 0.714 -0.459 1.00 98.50 137 ILE A C 1
ATOM 1107 O O . ILE A 1 137 ? -5.559 1.182 -0.577 1.00 98.50 137 ILE A O 1
ATOM 1111 N N . ILE A 1 138 ? -7.580 0.758 -1.459 1.00 97.25 138 ILE A N 1
ATOM 1112 C CA . ILE A 1 138 ? -7.281 1.171 -2.845 1.00 97.25 138 ILE A CA 1
ATOM 1113 C C . ILE A 1 138 ? -6.533 2.515 -2.922 1.00 97.25 138 ILE A C 1
ATOM 1115 O O . ILE A 1 138 ? -5.585 2.674 -3.697 1.00 97.25 138 ILE A O 1
ATOM 1119 N N . SER A 1 139 ? -6.932 3.502 -2.116 1.00 97.75 139 SER A N 1
ATOM 1120 C CA . SER A 1 139 ? -6.313 4.834 -2.114 1.00 97.75 139 SER A CA 1
ATOM 1121 C C . SER A 1 139 ? -4.859 4.813 -1.629 1.00 97.75 139 SER A C 1
ATOM 1123 O O . SER A 1 139 ? -4.033 5.546 -2.178 1.00 97.75 139 SER A O 1
ATOM 1125 N N . LEU A 1 140 ? -4.527 3.964 -0.652 1.00 98.62 140 LEU A N 1
ATOM 1126 C CA . LEU A 1 140 ? -3.161 3.778 -0.165 1.00 98.62 140 LEU A CA 1
ATOM 1127 C C . LEU A 1 140 ? -2.319 3.015 -1.186 1.00 98.62 140 LEU A C 1
ATOM 1129 O O . LEU A 1 140 ? -1.241 3.488 -1.551 1.00 98.62 140 LEU A O 1
ATOM 1133 N N . LYS A 1 141 ? -2.860 1.914 -1.731 1.00 98.44 141 LYS A N 1
ATOM 1134 C CA . LYS A 1 141 ? -2.220 1.126 -2.797 1.00 98.44 141 LYS A CA 1
ATOM 1135 C C . LYS A 1 141 ? -1.816 2.031 -3.962 1.00 98.44 141 LYS A C 1
ATOM 1137 O O . LYS A 1 141 ? -0.659 2.043 -4.380 1.00 98.44 141 LYS A O 1
ATOM 1142 N N . ARG A 1 142 ? -2.736 2.892 -4.414 1.00 97.88 142 ARG A N 1
ATOM 1143 C CA . ARG A 1 142 ? -2.483 3.864 -5.488 1.00 97.88 142 ARG A CA 1
ATOM 1144 C C . ARG A 1 142 ? -1.384 4.870 -5.138 1.00 97.88 142 ARG A C 1
ATOM 1146 O O . ARG A 1 142 ? -0.580 5.203 -6.004 1.00 97.88 142 ARG A O 1
ATOM 1153 N N . ARG A 1 143 ? -1.326 5.374 -3.900 1.00 98.25 143 ARG A N 1
ATOM 1154 C CA . ARG A 1 143 ? -0.261 6.304 -3.474 1.00 98.25 143 ARG A CA 1
ATOM 1155 C C . ARG A 1 143 ? 1.112 5.638 -3.522 1.00 98.25 143 ARG A C 1
ATOM 1157 O O . ARG A 1 143 ? 2.042 6.239 -4.059 1.00 98.25 143 ARG A O 1
ATOM 1164 N N . CYS A 1 144 ? 1.220 4.404 -3.034 1.00 98.62 144 CYS A N 1
ATOM 1165 C CA . CYS A 1 144 ? 2.456 3.629 -3.108 1.00 98.62 144 CYS A CA 1
ATOM 1166 C C . CYS A 1 144 ? 2.852 3.328 -4.563 1.00 98.62 144 CYS A C 1
ATOM 1168 O O . CYS A 1 144 ? 4.012 3.514 -4.928 1.00 98.62 144 CYS A O 1
ATOM 1170 N N . ALA A 1 145 ? 1.891 2.965 -5.421 1.00 98.25 145 ALA A N 1
ATOM 1171 C CA . ALA A 1 145 ? 2.131 2.754 -6.850 1.00 98.25 145 ALA A CA 1
ATOM 1172 C C . ALA A 1 145 ? 2.673 4.017 -7.533 1.00 98.25 145 ALA A C 1
ATOM 1174 O O . ALA A 1 145 ? 3.712 3.969 -8.185 1.00 98.25 145 ALA A O 1
ATOM 1175 N N . VAL A 1 146 ? 2.026 5.171 -7.333 1.00 98.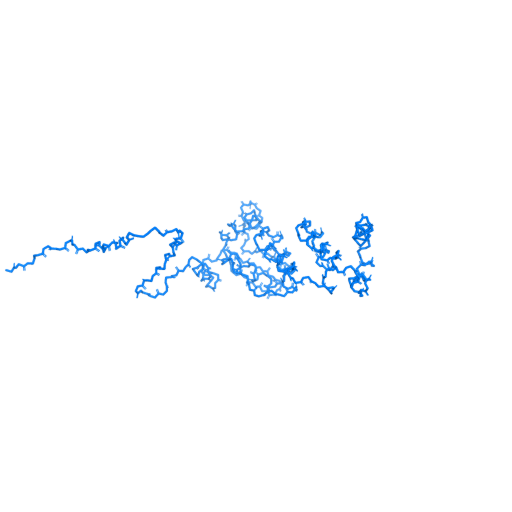00 146 VAL A N 1
ATOM 1176 C CA . VAL A 1 146 ? 2.470 6.456 -7.901 1.00 98.00 146 VAL A CA 1
ATOM 1177 C C . VAL A 1 146 ? 3.866 6.836 -7.406 1.00 98.00 146 VAL A C 1
ATOM 1179 O O . VAL A 1 146 ? 4.666 7.363 -8.180 1.00 98.00 146 VAL A O 1
ATOM 1182 N N . PHE A 1 147 ? 4.182 6.567 -6.137 1.00 98.44 147 PHE A N 1
ATOM 1183 C CA . PHE A 1 147 ? 5.534 6.764 -5.624 1.00 98.44 147 PHE A CA 1
ATOM 1184 C C . PHE A 1 147 ? 6.547 5.893 -6.378 1.00 98.44 147 PHE A C 1
ATOM 1186 O O . PHE A 1 147 ? 7.547 6.422 -6.859 1.00 98.44 147 PHE A O 1
ATOM 1193 N N . MET A 1 148 ? 6.280 4.592 -6.536 1.00 98.50 148 MET A N 1
ATOM 1194 C CA . MET A 1 148 ? 7.179 3.686 -7.260 1.00 98.50 148 MET A CA 1
ATOM 1195 C C . MET A 1 148 ? 7.347 4.106 -8.724 1.00 98.50 148 MET A C 1
ATOM 1197 O O . MET A 1 148 ? 8.476 4.197 -9.192 1.00 98.50 148 MET A O 1
ATOM 1201 N N . GLN A 1 149 ? 6.260 4.470 -9.414 1.00 97.88 149 GLN A N 1
ATOM 1202 C CA . GLN A 1 149 ? 6.292 4.961 -10.801 1.00 97.88 149 GLN A CA 1
ATOM 1203 C C . GLN A 1 149 ? 7.219 6.170 -10.975 1.00 97.88 149 GLN A C 1
ATOM 1205 O O . GLN A 1 149 ? 7.989 6.237 -11.931 1.00 97.88 149 GLN A O 1
ATOM 1210 N N . ARG A 1 150 ? 7.159 7.133 -10.047 1.00 97.69 150 ARG A N 1
ATOM 1211 C CA . ARG A 1 150 ? 7.978 8.356 -10.091 1.00 97.69 150 ARG A CA 1
ATOM 1212 C C . ARG A 1 150 ? 9.454 8.112 -9.793 1.00 97.69 150 ARG A C 1
ATOM 1214 O O . ARG A 1 150 ? 10.277 8.939 -10.166 1.00 97.69 150 ARG A O 1
ATOM 1221 N N . ASN A 1 151 ? 9.772 7.004 -9.130 1.00 97.75 151 ASN A N 1
ATOM 1222 C CA . ASN A 1 151 ? 11.118 6.669 -8.675 1.00 97.75 151 ASN A CA 1
ATOM 1223 C C . ASN A 1 151 ? 11.701 5.450 -9.408 1.00 97.75 151 ASN A C 1
ATOM 1225 O O . ASN A 1 151 ? 12.638 4.827 -8.908 1.00 97.75 151 ASN A O 1
ATOM 1229 N N . LEU A 1 152 ? 11.165 5.095 -10.582 1.00 98.00 152 LEU A N 1
ATOM 1230 C CA . LEU A 1 152 ? 11.721 4.024 -11.407 1.00 98.00 152 LEU A CA 1
ATOM 1231 C C . LEU A 1 152 ? 13.150 4.358 -11.852 1.00 98.00 152 LEU A C 1
ATOM 1233 O O . LEU A 1 152 ? 13.433 5.438 -12.377 1.00 98.00 152 LEU A O 1
ATOM 1237 N N . CYS A 1 153 ? 14.046 3.396 -11.671 1.00 96.06 153 CYS A N 1
ATOM 1238 C CA . CYS A 1 153 ? 15.438 3.455 -12.088 1.00 96.06 153 CYS A CA 1
ATOM 1239 C C . CYS A 1 153 ? 15.926 2.061 -12.530 1.00 96.06 153 CYS A C 1
ATOM 1241 O O . CYS A 1 153 ? 15.259 1.060 -12.254 1.00 96.06 153 CYS A O 1
ATOM 1243 N N . PRO A 1 154 ? 17.088 1.946 -13.204 1.00 95.38 154 PRO A N 1
ATOM 1244 C CA . PRO A 1 154 ? 17.569 0.651 -13.689 1.00 95.38 154 PRO A CA 1
ATOM 1245 C C . PRO A 1 154 ? 17.750 -0.390 -12.577 1.00 95.38 154 PRO A C 1
ATOM 1247 O O . PRO A 1 154 ? 17.515 -1.567 -12.819 1.00 95.38 154 PRO A O 1
ATOM 1250 N N . SER A 1 155 ? 18.089 0.040 -11.358 1.00 95.00 155 SER A N 1
ATOM 1251 C CA . SER A 1 155 ? 18.315 -0.869 -10.231 1.00 95.00 155 SER A CA 1
ATOM 1252 C C . SER A 1 155 ? 17.040 -1.360 -9.539 1.00 95.00 155 SER A C 1
ATOM 1254 O O . SER A 1 155 ? 17.110 -2.310 -8.768 1.00 95.00 155 SER A O 1
ATOM 1256 N N . ASN A 1 156 ? 15.870 -0.752 -9.786 1.00 96.62 156 ASN A N 1
ATOM 1257 C CA . ASN A 1 156 ? 14.610 -1.168 -9.147 1.00 96.62 156 ASN A CA 1
ATOM 1258 C C . ASN A 1 156 ? 13.514 -1.620 -10.120 1.00 96.62 156 ASN A C 1
ATOM 1260 O O . ASN A 1 156 ? 12.545 -2.248 -9.696 1.00 96.62 156 ASN A O 1
ATOM 1264 N N . VAL A 1 157 ? 13.654 -1.338 -11.417 1.00 97.62 157 VAL A N 1
ATOM 1265 C CA . VAL A 1 157 ? 12.592 -1.567 -12.406 1.00 97.62 157 VAL A CA 1
ATOM 1266 C C . VAL A 1 157 ? 12.156 -3.033 -12.490 1.00 97.62 157 VAL A C 1
ATOM 1268 O O . VAL A 1 157 ? 10.962 -3.305 -12.600 1.00 97.62 157 VAL A O 1
ATOM 1271 N N . CYS A 1 158 ? 13.097 -3.978 -12.382 1.00 97.00 158 CYS A N 1
ATOM 1272 C CA . CYS A 1 158 ? 12.800 -5.411 -12.385 1.00 97.00 158 CYS A CA 1
ATOM 1273 C C . CYS A 1 158 ? 11.953 -5.812 -11.176 1.00 97.00 158 CYS A C 1
ATOM 1275 O O . CYS A 1 158 ? 10.980 -6.545 -11.311 1.00 97.00 158 CYS A O 1
ATOM 1277 N N . GLU A 1 159 ? 12.296 -5.301 -9.996 1.00 96.00 159 GLU A N 1
ATOM 1278 C CA . GLU A 1 159 ? 11.575 -5.616 -8.768 1.00 96.00 159 GLU A CA 1
ATOM 1279 C C . GLU A 1 159 ? 10.150 -5.046 -8.791 1.00 96.00 159 GLU A C 1
ATOM 1281 O O . GLU A 1 159 ? 9.191 -5.744 -8.461 1.00 96.00 159 GLU A O 1
ATOM 1286 N N . VAL A 1 160 ? 9.990 -3.800 -9.247 1.00 98.00 160 VAL A N 1
ATOM 1287 C CA . VAL A 1 160 ? 8.664 -3.180 -9.390 1.00 98.00 160 VAL A CA 1
ATOM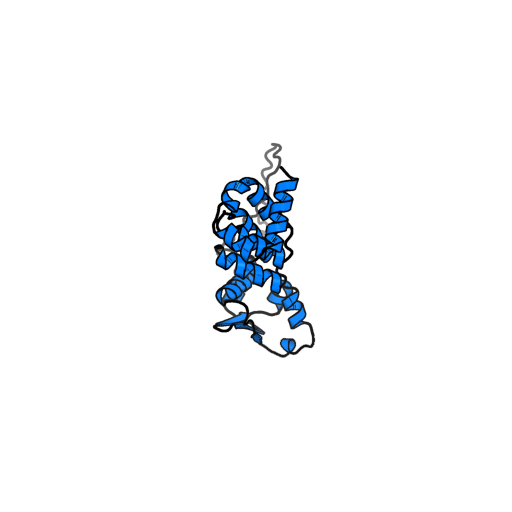 1288 C C . VAL A 1 160 ? 7.827 -3.910 -10.449 1.00 98.00 160 VAL A C 1
ATOM 1290 O O . VAL A 1 160 ? 6.612 -4.016 -10.288 1.00 98.00 160 VAL A O 1
ATOM 1293 N N . LEU A 1 161 ? 8.452 -4.468 -11.496 1.00 97.50 161 LEU A N 1
ATOM 1294 C CA . LEU A 1 161 ? 7.760 -5.298 -12.486 1.00 97.50 161 LEU A CA 1
ATOM 1295 C C . LEU A 1 161 ? 7.175 -6.570 -11.864 1.00 97.50 161 LEU A C 1
ATOM 1297 O O . LEU A 1 161 ? 6.011 -6.872 -12.121 1.00 97.50 161 LEU A O 1
ATOM 1301 N N . VAL A 1 162 ? 7.961 -7.293 -11.055 1.00 96.25 162 VAL A N 1
ATOM 1302 C CA . VAL A 1 162 ? 7.485 -8.497 -10.346 1.00 96.25 162 VAL A CA 1
ATOM 1303 C C . VAL A 1 162 ? 6.301 -8.146 -9.462 1.00 96.25 162 VAL A C 1
ATOM 1305 O O . VAL A 1 162 ? 5.269 -8.807 -9.529 1.00 96.25 162 VAL A O 1
ATOM 1308 N N . LEU A 1 163 ? 6.424 -7.076 -8.673 1.00 96.44 163 LEU A N 1
ATOM 1309 C CA . LEU A 1 163 ? 5.359 -6.637 -7.777 1.00 96.44 163 LEU A CA 1
ATOM 1310 C C . LEU A 1 163 ? 4.071 -6.314 -8.550 1.00 96.44 163 LEU A C 1
ATOM 1312 O O . LEU A 1 163 ? 2.993 -6.775 -8.180 1.00 96.44 163 LEU A O 1
ATOM 1316 N N . ALA A 1 164 ? 4.178 -5.549 -9.638 1.00 96.81 164 ALA A N 1
ATOM 1317 C CA . ALA A 1 164 ? 3.027 -5.171 -10.450 1.00 96.81 164 ALA A CA 1
ATOM 1318 C C . ALA A 1 164 ? 2.356 -6.382 -11.117 1.00 96.81 164 ALA A C 1
ATOM 1320 O O . ALA A 1 164 ? 1.132 -6.424 -11.224 1.00 96.81 164 ALA A O 1
ATOM 1321 N N . ASP A 1 165 ? 3.143 -7.365 -11.560 1.00 95.00 165 ASP A N 1
ATOM 1322 C CA . ASP A 1 165 ? 2.630 -8.609 -12.133 1.00 95.00 165 ASP A CA 1
ATOM 1323 C C . ASP A 1 165 ? 1.906 -9.462 -11.084 1.00 95.00 165 ASP A C 1
ATOM 1325 O O . ASP A 1 165 ? 0.752 -9.839 -11.290 1.00 95.00 165 ASP A O 1
ATOM 1329 N N . MET A 1 166 ? 2.543 -9.669 -9.927 1.00 94.19 166 MET A N 1
ATOM 1330 C CA . MET A 1 166 ? 2.014 -10.455 -8.810 1.00 94.19 166 MET A CA 1
ATOM 1331 C C . MET A 1 166 ? 0.667 -9.922 -8.312 1.00 94.19 166 MET A C 1
ATOM 1333 O O . MET A 1 166 ? -0.257 -10.696 -8.075 1.00 94.19 166 MET A O 1
ATOM 1337 N N . HIS A 1 167 ? 0.534 -8.598 -8.204 1.00 94.62 167 HIS A N 1
ATOM 1338 C CA . HIS A 1 167 ? -0.688 -7.931 -7.745 1.00 94.62 167 HIS A CA 1
ATOM 1339 C C . HIS A 1 167 ? -1.645 -7.533 -8.880 1.00 94.62 167 HIS A C 1
ATOM 1341 O O . HIS A 1 167 ? -2.613 -6.804 -8.644 1.00 94.62 167 HIS A O 1
ATOM 1347 N N . GLN A 1 168 ? -1.370 -7.976 -10.114 1.00 95.00 168 GLN A N 1
ATOM 1348 C CA . GLN A 1 168 ? -2.169 -7.693 -11.312 1.00 95.00 168 GLN A CA 1
ATOM 1349 C C . GLN A 1 168 ? -2.458 -6.193 -11.528 1.00 95.00 168 GLN A C 1
ATOM 1351 O O . GLN A 1 168 ? -3.496 -5.803 -12.071 1.00 95.00 168 GLN A O 1
ATOM 1356 N N . ASP A 1 169 ? -1.523 -5.333 -11.125 1.00 96.94 169 ASP A N 1
ATOM 1357 C CA . ASP A 1 169 ? -1.637 -3.881 -11.212 1.00 96.94 169 ASP A CA 1
ATOM 1358 C C . ASP A 1 169 ? -1.232 -3.406 -12.604 1.00 96.94 169 ASP A C 1
ATOM 1360 O O . ASP A 1 169 ? -0.060 -3.181 -12.920 1.00 96.94 169 ASP A O 1
ATOM 1364 N N . ARG A 1 170 ? -2.242 -3.291 -13.468 1.00 95.81 170 ARG A N 1
ATOM 1365 C CA . ARG A 1 170 ? -2.065 -2.944 -14.881 1.00 95.81 170 ARG A CA 1
ATOM 1366 C C . ARG A 1 170 ? -1.444 -1.562 -15.068 1.00 95.81 170 ARG A C 1
ATOM 1368 O O . ARG A 1 170 ? -0.624 -1.402 -15.969 1.00 95.81 170 ARG A O 1
ATOM 1375 N N . ASP A 1 171 ? -1.791 -0.598 -14.219 1.00 96.00 171 ASP A N 1
ATOM 1376 C CA . ASP A 1 171 ? -1.309 0.779 -14.334 1.00 96.00 171 ASP A CA 1
ATOM 1377 C C . ASP A 1 171 ? 0.175 0.864 -13.966 1.00 96.00 171 ASP A C 1
ATOM 1379 O O . ASP A 1 171 ? 0.977 1.435 -14.711 1.00 96.00 171 ASP A O 1
ATOM 1383 N N . LEU A 1 172 ? 0.571 0.243 -12.848 1.00 97.69 172 LEU A N 1
ATOM 1384 C CA . LEU A 1 172 ? 1.977 0.156 -12.455 1.00 97.69 172 LEU A CA 1
ATOM 1385 C C . LEU A 1 172 ? 2.789 -0.641 -13.479 1.00 97.69 172 LEU A C 1
ATOM 1387 O O . LEU A 1 172 ? 3.859 -0.191 -13.890 1.00 97.69 172 LEU A O 1
ATOM 1391 N N . LYS A 1 173 ? 2.261 -1.775 -13.951 1.00 96.75 173 LYS A N 1
ATOM 1392 C CA . LYS A 1 173 ? 2.920 -2.610 -14.960 1.00 96.75 173 LYS A CA 1
ATOM 1393 C C . LYS A 1 173 ? 3.123 -1.857 -16.277 1.00 96.75 173 LYS A C 1
ATOM 1395 O O . LYS A 1 173 ? 4.201 -1.938 -16.863 1.00 96.75 173 LYS A O 1
ATOM 1400 N N . SER A 1 174 ? 2.131 -1.082 -16.722 1.00 95.94 174 SER A N 1
ATOM 1401 C CA . SER A 1 174 ? 2.249 -0.233 -17.915 1.00 95.94 174 SER A CA 1
ATOM 1402 C C . SER A 1 174 ? 3.347 0.818 -17.752 1.00 95.94 174 SER A C 1
ATOM 1404 O O . SER A 1 174 ? 4.201 0.949 -18.625 1.00 95.94 174 SER A O 1
ATOM 1406 N N . ALA A 1 175 ? 3.381 1.521 -16.616 1.00 97.38 175 ALA A N 1
ATOM 1407 C CA . ALA A 1 175 ? 4.410 2.526 -16.345 1.00 97.38 175 ALA A CA 1
ATOM 1408 C C . ALA A 1 175 ? 5.827 1.924 -16.316 1.00 97.38 175 ALA A C 1
ATOM 1410 O O . ALA A 1 175 ? 6.778 2.532 -16.813 1.00 97.38 175 ALA A O 1
ATOM 1411 N N . VAL A 1 176 ? 5.967 0.709 -15.777 1.00 97.69 176 VAL A N 1
ATOM 1412 C CA . VAL A 1 176 ? 7.226 -0.044 -15.797 1.00 97.69 176 VAL A CA 1
ATOM 1413 C C . VAL A 1 176 ? 7.639 -0.397 -17.228 1.00 97.69 176 VAL A C 1
ATOM 1415 O O . VAL A 1 176 ? 8.787 -0.158 -17.601 1.00 97.69 176 VAL A O 1
ATOM 1418 N N . TYR A 1 177 ? 6.723 -0.905 -18.058 1.00 95.56 177 TYR A N 1
ATOM 1419 C CA . TYR A 1 177 ? 7.022 -1.188 -19.466 1.00 95.56 177 TYR A CA 1
ATOM 1420 C C . TYR A 1 177 ? 7.448 0.063 -20.237 1.00 95.56 177 TYR A C 1
ATOM 1422 O O . TYR A 1 177 ? 8.433 0.011 -20.975 1.00 95.56 177 TYR A O 1
ATOM 1430 N N . ASP A 1 178 ? 6.764 1.189 -20.031 1.00 95.56 178 ASP A N 1
ATOM 1431 C CA . ASP A 1 178 ? 7.120 2.462 -20.659 1.00 95.56 178 ASP A CA 1
ATOM 1432 C C . ASP A 1 178 ? 8.520 2.928 -20.242 1.00 95.56 178 ASP A C 1
ATOM 1434 O O . ASP A 1 178 ? 9.282 3.450 -21.062 1.00 95.56 178 ASP A O 1
ATOM 1438 N N . TYR A 1 179 ? 8.884 2.727 -18.972 1.00 97.38 179 TYR A N 1
ATOM 1439 C CA . TYR A 1 179 ? 10.225 3.025 -18.484 1.00 97.38 179 TYR A CA 1
ATOM 1440 C C . TYR A 1 179 ? 11.281 2.136 -19.149 1.00 97.38 179 TYR A C 1
ATOM 1442 O O . TYR A 1 179 ? 12.293 2.656 -19.628 1.00 97.38 179 TYR A O 1
ATOM 1450 N N . ILE A 1 180 ? 11.046 0.817 -19.203 1.00 96.12 180 ILE A N 1
ATOM 1451 C CA . ILE A 1 180 ? 11.961 -0.142 -19.838 1.00 96.12 180 ILE A CA 1
ATOM 1452 C C . ILE A 1 180 ? 12.138 0.207 -21.313 1.00 96.12 180 ILE A C 1
ATOM 1454 O O . ILE A 1 180 ? 13.268 0.260 -21.778 1.00 96.12 180 ILE A O 1
ATOM 1458 N N . GLN A 1 181 ? 11.059 0.515 -22.037 1.00 93.44 181 GLN A N 1
ATOM 1459 C CA . GLN A 1 181 ? 11.137 0.872 -23.454 1.00 93.44 181 GLN A CA 1
ATOM 1460 C C . GLN A 1 181 ? 12.000 2.123 -23.684 1.00 93.44 181 GLN A C 1
ATOM 1462 O O . GLN A 1 181 ? 12.812 2.153 -24.604 1.00 93.44 181 GLN A O 1
ATOM 1467 N N . LYS A 1 182 ? 11.875 3.142 -22.825 1.00 94.81 182 LYS A N 1
ATOM 1468 C CA . LYS A 1 182 ? 12.666 4.382 -22.919 1.00 94.81 182 LYS A CA 1
ATOM 1469 C C . LYS A 1 182 ? 14.135 4.212 -22.513 1.00 94.81 182 LYS A C 1
ATOM 1471 O O . LYS A 1 182 ? 14.963 5.032 -22.902 1.00 94.81 182 LYS A O 1
ATOM 1476 N N . ASN A 1 183 ? 14.462 3.190 -21.720 1.00 95.69 183 ASN A N 1
ATOM 1477 C CA . ASN A 1 183 ? 15.789 2.993 -21.119 1.00 95.69 183 ASN A CA 1
ATOM 1478 C C . ASN A 1 183 ? 16.395 1.616 -21.439 1.00 95.69 183 ASN A C 1
ATOM 1480 O O . ASN A 1 183 ? 17.294 1.155 -20.733 1.00 95.69 183 ASN A O 1
ATOM 1484 N N . ASP A 1 184 ? 15.919 0.968 -22.498 1.00 93.38 184 ASP A N 1
ATOM 1485 C CA . ASP A 1 184 ? 16.130 -0.449 -22.810 1.00 93.38 184 ASP A CA 1
ATOM 1486 C C . ASP A 1 184 ? 17.605 -0.878 -22.782 1.00 93.38 184 ASP A C 1
ATOM 1488 O O . ASP A 1 184 ? 17.948 -1.892 -22.177 1.00 93.38 184 ASP A O 1
ATOM 1492 N N . LYS A 1 185 ? 18.500 -0.077 -23.367 1.00 93.38 185 LYS A N 1
ATOM 1493 C CA . LYS A 1 185 ? 19.949 -0.315 -23.388 1.00 93.38 185 LYS A CA 1
ATOM 1494 C C . LYS A 1 185 ? 20.545 -0.347 -21.984 1.00 93.38 185 LYS A C 1
ATOM 1496 O O . LYS A 1 185 ? 21.378 -1.200 -21.708 1.00 93.38 185 LYS A O 1
ATOM 1501 N N . LYS A 1 186 ? 20.135 0.581 -21.113 1.00 95.81 186 LYS A N 1
ATOM 1502 C CA . LYS A 1 186 ? 20.646 0.669 -19.737 1.00 95.81 186 LYS A CA 1
ATOM 1503 C C . LYS A 1 186 ? 20.106 -0.469 -18.883 1.00 95.81 186 LYS A C 1
ATOM 1505 O O . LYS A 1 186 ? 20.877 -1.075 -18.154 1.00 95.81 186 LYS A O 1
ATOM 1510 N N . VAL A 1 187 ? 18.809 -0.759 -18.998 1.00 96.44 187 VAL 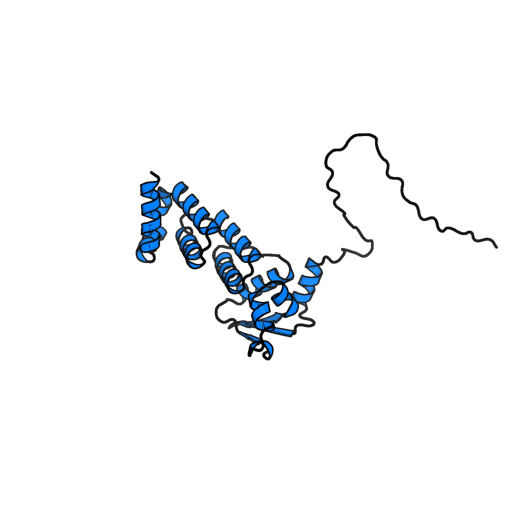A N 1
ATOM 1511 C CA . VAL A 1 187 ? 18.167 -1.835 -18.233 1.00 96.44 187 VAL A CA 1
ATOM 1512 C C . VAL A 1 187 ? 18.761 -3.181 -18.637 1.00 96.44 187 VAL A C 1
ATOM 1514 O O . VAL A 1 187 ? 19.244 -3.905 -17.784 1.00 96.44 187 VAL A O 1
ATOM 1517 N N . PHE A 1 188 ? 18.822 -3.508 -19.930 1.00 95.12 188 PHE A N 1
ATOM 1518 C CA . PHE A 1 188 ? 19.239 -4.855 -20.348 1.00 95.12 188 PHE A CA 1
ATOM 1519 C C . PHE A 1 188 ? 20.743 -5.114 -20.205 1.00 95.12 188 PHE A C 1
ATOM 1521 O O . PHE A 1 188 ? 21.164 -6.268 -20.237 1.00 95.12 188 PHE A O 1
ATOM 1528 N N . ALA A 1 189 ? 21.550 -4.063 -20.049 1.00 94.75 189 ALA A N 1
ATOM 1529 C CA . ALA A 1 189 ? 22.968 -4.187 -19.729 1.00 94.75 189 ALA A CA 1
ATOM 1530 C C . ALA A 1 189 ? 23.238 -4.356 -18.221 1.00 94.75 189 ALA A C 1
ATOM 1532 O O . ALA A 1 189 ? 24.371 -4.674 -17.856 1.00 94.75 189 ALA A O 1
ATOM 1533 N N . SER A 1 190 ? 22.243 -4.129 -17.356 1.00 95.69 190 SER A N 1
ATOM 1534 C CA . SER A 1 190 ? 22.415 -4.129 -15.903 1.00 95.69 190 SER A CA 1
ATOM 1535 C C . SER A 1 190 ? 22.466 -5.544 -15.318 1.00 95.69 190 SER A C 1
ATOM 1537 O O . SER A 1 190 ? 21.932 -6.498 -15.894 1.00 95.69 190 SER A O 1
ATOM 1539 N N . ASP A 1 191 ? 23.112 -5.696 -14.161 1.00 95.38 191 ASP A N 1
ATOM 1540 C CA . ASP A 1 191 ? 23.176 -6.986 -13.468 1.00 95.38 191 ASP A CA 1
ATOM 1541 C C . ASP A 1 191 ? 21.817 -7.371 -12.871 1.00 95.38 191 ASP A C 1
ATOM 1543 O O . ASP A 1 191 ? 21.461 -8.548 -12.850 1.00 95.38 191 ASP A O 1
ATOM 1547 N N . GLU A 1 192 ? 20.996 -6.388 -12.495 1.00 95.62 192 GLU A N 1
ATOM 1548 C CA . GLU A 1 192 ? 19.621 -6.607 -12.046 1.00 95.62 192 GLU A CA 1
ATOM 1549 C C . GLU A 1 192 ? 18.762 -7.243 -13.139 1.00 95.62 192 GLU A C 1
ATOM 1551 O O . GLU A 1 192 ? 17.936 -8.105 -12.845 1.00 95.62 192 GLU A O 1
ATOM 1556 N N . TRP A 1 193 ? 18.958 -6.869 -14.408 1.00 96.12 193 TRP A N 1
ATOM 1557 C CA . TRP A 1 193 ? 18.259 -7.516 -15.515 1.00 96.12 193 TRP A CA 1
ATOM 1558 C C . TRP A 1 193 ? 18.742 -8.948 -15.751 1.00 96.12 193 TRP A C 1
ATOM 1560 O O . TRP A 1 193 ? 17.925 -9.833 -16.008 1.00 96.12 193 TRP A O 1
ATOM 1570 N N . LYS A 1 194 ? 20.048 -9.208 -15.619 1.00 94.69 194 LYS A N 1
ATOM 1571 C CA . LYS A 1 194 ? 20.596 -10.573 -15.712 1.00 94.69 194 LYS A CA 1
ATOM 1572 C C . LYS A 1 194 ? 20.000 -11.483 -14.639 1.00 94.69 194 LYS A C 1
ATOM 1574 O O . LYS A 1 194 ? 19.424 -12.513 -14.974 1.00 94.69 194 LYS A O 1
ATOM 1579 N N . LEU A 1 195 ? 20.027 -11.042 -13.382 1.00 94.88 195 LEU A N 1
ATOM 1580 C CA . LEU A 1 195 ? 19.410 -11.755 -12.261 1.00 94.88 195 LEU A CA 1
ATOM 1581 C C . LEU A 1 195 ? 17.894 -11.908 -12.440 1.00 94.88 195 LEU A C 1
ATOM 1583 O O . LEU A 1 195 ? 17.308 -12.925 -12.063 1.00 94.88 195 LEU A O 1
ATOM 1587 N N . PHE A 1 196 ? 17.235 -10.909 -13.026 1.00 95.94 196 PHE A N 1
ATOM 1588 C CA . PHE A 1 196 ? 15.809 -10.977 -13.320 1.00 95.94 196 PHE A CA 1
ATOM 1589 C C . PHE A 1 196 ? 15.483 -12.054 -14.360 1.00 95.94 196 PHE A C 1
ATOM 1591 O O . PHE A 1 196 ? 14.508 -12.777 -14.179 1.00 95.94 196 PHE A O 1
ATOM 1598 N N . MET A 1 197 ? 16.298 -12.216 -15.407 1.00 95.50 197 MET A N 1
ATOM 1599 C CA . MET A 1 197 ? 16.113 -13.284 -16.398 1.00 95.50 197 MET A CA 1
ATOM 1600 C C . MET A 1 197 ? 16.228 -14.682 -15.789 1.00 95.50 197 MET A C 1
ATOM 1602 O O . MET A 1 197 ? 15.474 -15.572 -16.175 1.00 95.50 197 MET A O 1
ATOM 1606 N N . GLU A 1 198 ? 17.150 -14.869 -14.845 1.00 94.12 198 GLU A N 1
ATOM 1607 C CA . GLU A 1 198 ? 17.361 -16.155 -14.174 1.00 94.12 198 GLU A CA 1
ATOM 1608 C C . GLU A 1 198 ? 16.173 -16.523 -13.278 1.00 94.12 198 GLU A C 1
ATOM 1610 O O . GLU A 1 198 ? 15.681 -17.648 -13.326 1.00 94.12 198 GLU A O 1
ATOM 1615 N N . ASN A 1 199 ? 15.669 -15.557 -12.506 1.00 94.25 199 ASN A N 1
ATOM 1616 C CA . ASN A 1 199 ? 14.632 -15.803 -11.501 1.00 94.25 199 ASN A CA 1
ATOM 1617 C C . ASN A 1 199 ? 13.197 -15.645 -12.031 1.00 94.25 199 ASN A C 1
ATOM 1619 O O . ASN A 1 199 ? 12.263 -16.195 -11.456 1.00 94.25 199 ASN A O 1
ATOM 1623 N N . ASN A 1 200 ? 13.000 -14.885 -13.113 1.00 94.44 200 ASN A N 1
ATOM 1624 C CA . ASN A 1 200 ? 11.686 -14.517 -13.655 1.00 94.44 200 ASN A CA 1
ATOM 1625 C C . ASN A 1 200 ? 11.652 -14.667 -15.186 1.00 94.44 200 ASN A C 1
ATOM 1627 O O . ASN A 1 200 ? 11.188 -13.782 -15.911 1.00 94.44 200 ASN A O 1
ATOM 1631 N N . SER A 1 201 ? 12.147 -15.803 -15.687 1.00 93.31 201 SER A N 1
ATOM 1632 C CA . SER A 1 201 ? 12.365 -16.066 -17.118 1.00 93.31 201 SER A CA 1
ATOM 1633 C C . SER A 1 201 ? 11.126 -15.849 -17.994 1.00 93.31 201 SER A C 1
ATOM 1635 O O . SER A 1 201 ? 11.236 -15.267 -19.073 1.00 93.31 201 SER A O 1
ATOM 1637 N N . TYR A 1 202 ? 9.934 -16.229 -17.521 1.00 93.12 202 TYR A N 1
ATOM 1638 C CA . TYR A 1 202 ? 8.677 -15.997 -18.242 1.00 93.12 202 TYR A CA 1
ATOM 1639 C C . TYR A 1 202 ? 8.376 -14.501 -18.426 1.00 93.12 202 TYR A C 1
ATOM 1641 O O . TYR A 1 202 ? 8.100 -14.047 -19.540 1.00 93.12 202 TYR A O 1
ATOM 1649 N N . ILE A 1 203 ? 8.480 -13.712 -17.350 1.00 93.62 203 ILE A N 1
ATOM 1650 C CA . ILE A 1 203 ? 8.218 -12.267 -17.400 1.00 93.62 203 ILE A CA 1
ATOM 1651 C C . ILE A 1 203 ? 9.281 -11.580 -18.265 1.00 93.62 203 ILE A C 1
ATOM 1653 O O . ILE A 1 203 ? 8.949 -10.738 -19.102 1.00 93.62 203 ILE A O 1
ATOM 1657 N N . ALA A 1 204 ? 10.547 -11.976 -18.119 1.00 94.50 204 ALA A N 1
ATOM 1658 C CA . ALA A 1 204 ? 11.646 -11.462 -18.926 1.00 94.50 204 ALA A CA 1
ATOM 1659 C C . ALA A 1 204 ? 11.445 -11.739 -20.424 1.00 94.50 204 ALA A C 1
ATOM 1661 O O . ALA A 1 204 ? 11.555 -10.814 -21.231 1.00 94.50 204 ALA A O 1
ATOM 1662 N N . ALA A 1 205 ? 11.071 -12.966 -20.799 1.00 93.81 205 ALA A N 1
ATOM 1663 C CA . ALA A 1 205 ? 10.774 -13.326 -22.184 1.00 93.81 205 ALA A CA 1
ATOM 1664 C C . ALA A 1 205 ? 9.635 -12.472 -22.758 1.00 93.81 205 ALA A C 1
ATOM 1666 O O . ALA A 1 205 ? 9.749 -11.959 -23.872 1.00 93.81 205 ALA A O 1
ATOM 1667 N N . HIS A 1 206 ? 8.573 -12.238 -21.980 1.00 91.75 206 HIS A N 1
ATOM 1668 C CA . HIS A 1 206 ? 7.474 -11.367 -22.394 1.00 91.75 206 HIS A CA 1
ATOM 1669 C C . HIS A 1 206 ? 7.935 -9.917 -22.618 1.00 91.75 206 HIS A C 1
ATOM 1671 O O . HIS A 1 206 ? 7.563 -9.288 -23.610 1.00 91.75 206 HIS A O 1
ATOM 1677 N N . VAL A 1 207 ? 8.776 -9.369 -21.735 1.00 93.25 207 VAL A N 1
ATOM 1678 C CA . VAL A 1 207 ? 9.343 -8.018 -21.903 1.00 93.25 207 VAL A CA 1
ATOM 1679 C C . VAL A 1 207 ? 10.202 -7.940 -23.171 1.00 93.25 207 VAL A C 1
ATOM 1681 O O . VAL A 1 207 ? 10.052 -7.006 -23.959 1.00 93.25 207 VAL A O 1
ATOM 1684 N N . MET A 1 208 ? 11.077 -8.923 -23.396 1.00 91.94 208 MET A N 1
ATOM 1685 C CA . MET A 1 208 ? 11.953 -8.965 -24.571 1.00 91.94 208 MET A CA 1
ATOM 1686 C C . MET A 1 208 ? 11.178 -9.117 -25.876 1.00 91.94 208 MET A C 1
ATOM 1688 O O . MET A 1 208 ? 11.476 -8.421 -26.845 1.00 91.94 208 MET A O 1
ATOM 1692 N N . HIS A 1 209 ? 10.162 -9.980 -25.892 1.00 90.56 209 HIS A N 1
ATOM 1693 C CA . HIS A 1 209 ? 9.289 -10.163 -27.045 1.00 90.56 209 HIS A CA 1
ATOM 1694 C C . HIS A 1 209 ? 8.576 -8.857 -27.413 1.00 90.56 209 HIS A C 1
ATOM 1696 O O . HIS A 1 209 ? 8.609 -8.436 -28.567 1.00 90.56 209 HIS A O 1
ATOM 1702 N N . ASN A 1 210 ? 8.010 -8.161 -26.421 1.00 87.00 210 ASN A N 1
ATOM 1703 C CA . ASN A 1 210 ? 7.357 -6.870 -26.640 1.00 87.00 210 ASN A CA 1
ATOM 1704 C C . ASN A 1 210 ? 8.324 -5.790 -27.139 1.00 87.00 210 ASN A C 1
ATOM 1706 O O . ASN A 1 210 ? 7.927 -4.944 -27.936 1.00 87.00 210 ASN A O 1
ATOM 1710 N N . ARG A 1 211 ? 9.588 -5.813 -26.699 1.00 85.19 211 ARG A N 1
ATOM 1711 C CA . ARG A 1 211 ? 10.624 -4.925 -27.241 1.00 85.19 211 ARG A CA 1
ATOM 1712 C C . ARG A 1 211 ? 10.900 -5.231 -28.713 1.00 85.19 211 ARG A C 1
ATOM 1714 O O . ARG A 1 211 ? 10.958 -4.301 -29.505 1.00 85.19 211 ARG A O 1
ATOM 1721 N N . TYR A 1 212 ? 11.076 -6.506 -29.064 1.00 85.38 212 TYR A N 1
ATOM 1722 C CA . TYR A 1 212 ? 11.369 -6.918 -30.439 1.00 85.38 212 TYR A CA 1
ATOM 1723 C C . TYR A 1 212 ? 10.231 -6.561 -31.399 1.00 85.38 212 TYR A C 1
ATOM 1725 O O . TYR A 1 212 ? 10.495 -6.078 -32.485 1.00 85.38 212 TYR A O 1
ATOM 1733 N N . MET A 1 213 ? 8.974 -6.733 -30.983 1.00 85.19 213 MET A N 1
ATOM 1734 C CA . MET A 1 213 ? 7.810 -6.428 -31.825 1.00 85.19 213 MET A CA 1
ATOM 1735 C C . MET A 1 213 ? 7.528 -4.925 -31.998 1.00 85.19 213 MET A C 1
ATOM 1737 O O . MET A 1 213 ? 6.760 -4.552 -32.881 1.00 85.19 213 MET A O 1
ATOM 1741 N N . LYS A 1 214 ? 8.088 -4.060 -31.140 1.00 74.56 214 LYS A N 1
ATOM 1742 C CA . LYS A 1 214 ? 7.901 -2.597 -31.195 1.00 74.56 214 LYS A CA 1
ATOM 1743 C C . LYS A 1 214 ? 9.046 -1.848 -31.893 1.00 74.56 214 LYS A C 1
ATOM 1745 O O . LYS A 1 214 ? 8.909 -0.640 -32.088 1.00 74.56 214 LYS A O 1
ATOM 1750 N N . ASN A 1 215 ? 10.144 -2.532 -32.215 1.00 54.12 215 ASN A N 1
ATOM 1751 C CA . ASN A 1 215 ? 11.305 -2.003 -32.940 1.00 54.12 215 ASN A CA 1
ATOM 1752 C C . ASN A 1 215 ? 11.332 -2.542 -34.370 1.00 54.12 215 ASN A C 1
ATOM 1754 O O . ASN A 1 215 ? 11.871 -1.820 -35.235 1.00 54.12 215 ASN A O 1
#

Sequence (215 aa):
MKETNSSETYLKTVNVSKRPLLNQKITLSLESPDGPLSTFKNDMKTLYNDHLFSDIVLRTDTEEFQAHRSILSARSPVFRSMFSTDMKEKADKCVEISDLSSDTVRRMLLFLYSDFVEELNLKSAKELYFAADKYDIISLKRRCAVFMQRNLCPSNVCEVLVLADMHQDRDLKSAVYDYIQKNDKKVFASDEWKLFMENNSYIAAHVMHNRYMKN

Nearest PDB structures (foldseek):
  3htm-assembly1_B  TM=9.258E-01  e=1.918E-12  Homo sapiens
  4hxi-assembly1_A  TM=9.241E-01  e=2.400E-11  Homo sapiens
  8h3r-assembly1_B  TM=9.259E-01  e=2.078E-10  Homo sapiens
  4eoz-assembly2_A  TM=9.343E-01  e=3.383E-09  Homo sapiens
  8h33-assembly1_B  TM=7.838E-01  e=5.955E-10  Homo sapiens

Organism: NCBI:txid280406

Radius of gyration: 25.96 Å; Cα contacts (8 Å, |Δi|>4): 197; chains: 1; bounding box: 57×71×66 Å

Foldseek 3Di:
DDDDDDPDDDPDDDPPDPDDDDDDDPDPPDDDPPDDDQDQLNVLVCCQVVLPPFQAWEDEPPDIGGHHLVLLLVQFVQSVCQCVDPDPSVVDRYHYDHPADPVLVVQLRSCSRHVDGPDDDLVSLLRNLVVCLVRVRVSSVVVSLVVCLVVDDLQCLLVQCVSCVVSVPPVSNVSSLVVCLVCVVVNCVDVNLVVSCVVPVVSNVVSVVVSVVVD

InterPro domains:
  IPR000210 BTB/POZ domain [PF00651] (46-151)
  IPR000210 BTB/POZ domain [PS50097] (54-121)
  IPR000210 BTB/POZ domain [SM00225] (54-152)
  IPR011333 SKP1/BTB/POZ domain superfamily [G3DSA:3.30.710.10] (23-153)
  IPR011333 SKP1/BTB/POZ domain superfamily [SSF54695] (34-150)